Protein AF-D9PJL4-F1 (afdb_monomer)

Sequence (177 aa):
MGEQGKILATDGAYLDLSVYSLDDRLFSDILIQNTPINSDQAMNISRLVREEIANMGFQTITMPMVEKIIEEKLLEYGMIKSSTLHLDRSIFKKSELNLSENARTVLERRYLKKNEKGAVVETPDQMFRRVARHIAKAEKKYGDDDHVAKIEGLFYEMMTEFKFLPNSPTLMNAGRR

Nearest PDB structures (foldseek):
  7p3q-assembly1_A  TM=6.367E-01  e=8.225E-01  Streptomyces coelicolor A3(2)
  8usb-assembly1_F  TM=5.380E-01  e=2.711E+00  Homo sapiens
  3whk-assembly5_E  TM=5.560E-01  e=4.520E+00  Pyrococcus furiosus DSM 3638
  8amz-assembly1_L  TM=5.205E-01  e=4.785E+00  Spinacia oleracea
  6fvt-assembly1_I  TM=5.346E-01  e=6.005E+00  Saccharomyces cerevisiae S288C

Radius of gyration: 18.1 Å; Cα contacts (8 Å, |Δi|>4): 186; chains: 1; bounding box: 47×38×45 Å

Mean predicted aligned error: 9.53 Å

pLDDT: mean 86.78, std 10.97, range [29.53, 98.06]

Structure (mmCIF, N/CA/C/O backbone):
data_AF-D9PJL4-F1
#
_entry.id   AF-D9PJL4-F1
#
loop_
_atom_site.group_PDB
_atom_site.id
_atom_site.type_symbol
_atom_site.label_atom_id
_atom_site.label_alt_id
_atom_site.label_comp_id
_atom_site.label_asym_id
_atom_site.label_entity_id
_atom_site.label_seq_id
_atom_site.pdbx_PDB_ins_code
_atom_site.Cartn_x
_atom_site.Cartn_y
_atom_site.Cartn_z
_atom_site.occupancy
_atom_site.B_iso_or_equiv
_atom_site.auth_seq_id
_atom_site.auth_comp_id
_atom_site.auth_asym_id
_atom_site.auth_atom_id
_atom_site.pdbx_PDB_model_num
ATOM 1 N N . MET A 1 1 ? -1.105 -11.096 -19.379 1.00 29.53 1 MET A N 1
ATOM 2 C CA . MET A 1 1 ? -2.383 -10.373 -19.545 1.00 29.53 1 MET A CA 1
ATOM 3 C C . MET A 1 1 ? -2.432 -9.369 -18.414 1.00 29.53 1 MET A C 1
ATOM 5 O O . MET A 1 1 ? -2.218 -9.785 -17.286 1.00 29.53 1 MET A O 1
ATOM 9 N N . GLY A 1 2 ? -2.505 -8.071 -18.716 1.00 35.47 2 GLY A N 1
ATOM 10 C CA . GLY A 1 2 ? -2.491 -7.041 -17.674 1.00 35.47 2 GLY A CA 1
ATOM 11 C C . GLY A 1 2 ? -3.719 -7.203 -16.789 1.00 35.47 2 GLY A C 1
ATOM 12 O O . GLY A 1 2 ? -4.816 -7.347 -17.323 1.00 35.47 2 GLY A O 1
ATOM 13 N N . GLU A 1 3 ? -3.531 -7.247 -15.472 1.00 41.56 3 GLU A N 1
ATOM 14 C CA . GLU A 1 3 ? -4.640 -7.144 -14.527 1.00 41.56 3 GLU A CA 1
ATOM 15 C C . GLU A 1 3 ? -5.387 -5.847 -14.844 1.00 41.56 3 GLU A C 1
ATOM 17 O O . GLU A 1 3 ? -4.846 -4.753 -14.691 1.00 41.56 3 GLU A O 1
ATOM 22 N N . GLN A 1 4 ? -6.601 -5.965 -15.382 1.00 52.50 4 GLN A N 1
ATOM 23 C CA . GLN A 1 4 ? -7.504 -4.827 -15.481 1.00 52.50 4 GLN A CA 1
ATOM 24 C C . GLN A 1 4 ? -7.794 -4.375 -14.047 1.00 52.50 4 GLN A C 1
ATOM 26 O O . GLN A 1 4 ? -8.253 -5.182 -13.234 1.00 52.50 4 GLN A O 1
ATOM 31 N N . GLY A 1 5 ? -7.438 -3.125 -13.736 1.00 64.00 5 GLY A N 1
ATOM 32 C CA . GLY A 1 5 ? -7.643 -2.526 -12.420 1.00 64.00 5 GLY A CA 1
ATOM 33 C C . GLY A 1 5 ? -9.117 -2.561 -12.023 1.00 64.00 5 GLY A C 1
ATOM 34 O O . GLY A 1 5 ? -9.998 -2.446 -12.875 1.00 64.00 5 GLY A O 1
ATOM 35 N N . LYS A 1 6 ? -9.392 -2.752 -10.728 1.00 84.00 6 LYS A N 1
ATOM 36 C CA . LYS A 1 6 ? -10.768 -2.762 -10.221 1.00 84.00 6 LYS A CA 1
ATOM 37 C C . LYS A 1 6 ? -11.393 -1.380 -10.355 1.00 84.00 6 LYS A C 1
ATOM 39 O O . LYS A 1 6 ? -10.721 -0.372 -10.168 1.00 84.00 6 LYS A O 1
ATOM 44 N N . ILE A 1 7 ? -12.693 -1.338 -10.609 1.00 87.69 7 ILE A N 1
ATOM 45 C CA . ILE A 1 7 ? -13.453 -0.095 -10.709 1.00 87.69 7 ILE A CA 1
ATOM 46 C C . ILE A 1 7 ? -14.434 -0.024 -9.547 1.00 87.69 7 ILE A C 1
ATOM 48 O O . ILE A 1 7 ? -15.246 -0.928 -9.368 1.00 87.69 7 ILE A O 1
ATOM 52 N N . LEU A 1 8 ? -14.397 1.063 -8.787 1.00 88.06 8 LEU A N 1
ATOM 53 C CA . LEU A 1 8 ? -15.419 1.388 -7.804 1.00 88.06 8 LEU A CA 1
ATOM 54 C C . LEU A 1 8 ? -16.529 2.213 -8.467 1.00 88.06 8 LEU A C 1
ATOM 56 O O . LEU A 1 8 ? -16.289 3.321 -8.943 1.00 88.06 8 LEU A O 1
ATOM 60 N N . ALA A 1 9 ? -17.739 1.667 -8.497 1.00 87.31 9 ALA A N 1
ATOM 61 C CA . ALA A 1 9 ? -18.952 2.332 -8.943 1.00 87.31 9 ALA A CA 1
ATOM 62 C C . ALA A 1 9 ? -19.635 3.031 -7.759 1.00 87.31 9 ALA A C 1
ATOM 64 O O . ALA A 1 9 ? -20.000 2.399 -6.762 1.00 87.31 9 ALA A O 1
ATOM 65 N N . THR A 1 10 ? -19.818 4.340 -7.891 1.00 83.75 10 THR A N 1
ATOM 66 C CA . THR A 1 10 ? -20.497 5.202 -6.916 1.00 83.75 10 THR A CA 1
ATOM 67 C C . THR A 1 10 ? -21.646 5.927 -7.609 1.00 83.75 10 THR A C 1
ATOM 69 O O . THR A 1 10 ? -21.708 5.960 -8.841 1.00 83.75 10 THR A O 1
ATOM 72 N N . ASP A 1 11 ? -22.525 6.570 -6.841 1.00 76.88 11 ASP A N 1
ATOM 73 C CA . ASP A 1 11 ? -23.610 7.375 -7.405 1.00 76.88 11 ASP A CA 1
ATOM 74 C C . ASP A 1 11 ? -23.038 8.502 -8.283 1.00 76.88 11 ASP A C 1
ATOM 76 O O . ASP A 1 11 ? -22.473 9.485 -7.803 1.00 76.88 11 ASP A O 1
ATOM 80 N N . GLY A 1 12 ? -23.120 8.309 -9.602 1.00 73.00 12 GLY A N 1
ATOM 81 C CA . GLY A 1 12 ? -22.687 9.269 -10.617 1.00 73.00 12 GLY A CA 1
ATOM 82 C C . GLY A 1 12 ? -21.210 9.231 -11.029 1.00 73.00 12 GLY A C 1
ATOM 83 O O . GLY A 1 12 ? -20.807 10.093 -11.811 1.00 73.00 12 GLY A O 1
ATOM 84 N N . ALA A 1 13 ? -20.388 8.283 -10.557 1.00 82.25 13 ALA A N 1
ATOM 85 C CA . ALA A 1 13 ? -18.980 8.203 -10.967 1.00 82.25 13 ALA A CA 1
ATOM 86 C C . ALA A 1 13 ? -18.372 6.794 -10.879 1.00 82.25 13 ALA A C 1
ATOM 88 O O . ALA A 1 13 ? -18.815 5.941 -10.114 1.00 82.25 13 ALA A O 1
ATOM 89 N N . TYR A 1 14 ? -17.296 6.598 -11.642 1.00 86.50 14 TYR A N 1
ATOM 90 C CA . TYR A 1 14 ? -16.428 5.429 -11.563 1.00 86.50 14 TYR A CA 1
ATOM 91 C C . TYR A 1 14 ? -15.033 5.864 -11.116 1.00 86.50 14 TYR A C 1
ATOM 93 O O . TYR A 1 14 ? -14.468 6.809 -11.671 1.00 86.50 14 TYR A O 1
ATOM 101 N N . LEU A 1 15 ? -14.487 5.180 -10.118 1.00 85.50 15 LEU A N 1
ATOM 102 C CA . LEU A 1 15 ? -13.129 5.371 -9.621 1.00 85.50 15 LEU A CA 1
ATOM 103 C C . LEU A 1 15 ? -12.278 4.165 -10.006 1.00 85.50 15 LEU A C 1
ATOM 105 O O . LEU A 1 15 ? -12.640 3.028 -9.723 1.00 85.50 15 LEU A O 1
ATOM 109 N N . ASP A 1 16 ? -11.138 4.417 -10.638 1.00 83.44 16 ASP A N 1
ATOM 110 C CA . ASP A 1 16 ? -10.150 3.383 -10.934 1.00 83.44 16 ASP A CA 1
ATOM 111 C C . ASP A 1 16 ? -9.333 3.087 -9.669 1.00 83.44 16 ASP A C 1
ATOM 113 O O . ASP A 1 16 ? -8.530 3.913 -9.234 1.00 83.44 16 ASP A O 1
ATOM 117 N N . LEU A 1 17 ? -9.529 1.912 -9.071 1.00 82.06 17 LEU A N 1
ATOM 118 C CA . LEU A 1 17 ? -8.841 1.498 -7.847 1.00 82.06 17 LEU A CA 1
ATOM 119 C C . LEU A 1 17 ? -7.374 1.094 -8.075 1.00 82.06 17 LEU A C 1
ATOM 121 O O . LEU A 1 17 ? -6.676 0.748 -7.125 1.00 82.06 17 LEU A O 1
ATOM 125 N N . SER A 1 18 ? -6.876 1.153 -9.315 1.00 69.75 18 SER A N 1
ATOM 126 C CA . SER A 1 18 ? -5.429 1.180 -9.571 1.00 69.75 18 SER A CA 1
ATOM 127 C C . SER A 1 18 ? -4.815 2.566 -9.336 1.00 69.75 18 SER A C 1
ATOM 129 O O . SER A 1 18 ? -3.605 2.687 -9.153 1.00 69.75 18 SER A O 1
ATOM 131 N N . VAL A 1 19 ? -5.647 3.612 -9.326 1.00 73.56 19 VAL A N 1
ATOM 132 C CA . VAL A 1 19 ? -5.250 5.017 -9.149 1.00 73.56 19 VAL A CA 1
ATOM 133 C C . VAL A 1 19 ? -5.710 5.565 -7.799 1.00 73.56 19 VAL A C 1
ATOM 135 O O . VAL A 1 19 ? -5.082 6.481 -7.268 1.00 73.56 19 VAL A O 1
ATOM 138 N N . TYR A 1 20 ? -6.792 5.025 -7.243 1.00 83.38 20 TYR A N 1
ATOM 139 C CA . TYR A 1 20 ? -7.387 5.444 -5.981 1.00 83.38 20 TYR A CA 1
ATOM 140 C C . TYR A 1 20 ? -7.383 4.302 -4.966 1.00 83.38 20 TYR A C 1
ATOM 142 O O . TYR A 1 20 ? -7.700 3.162 -5.286 1.00 83.38 20 TYR A O 1
ATOM 150 N N . SER A 1 21 ? -7.100 4.623 -3.712 1.00 84.75 21 SER A N 1
ATOM 151 C CA . SER A 1 21 ? -7.165 3.689 -2.592 1.00 84.75 21 SER A CA 1
ATOM 152 C C . SER A 1 21 ? -7.910 4.322 -1.434 1.00 84.75 21 SER A C 1
ATOM 154 O O . SER A 1 21 ? -7.945 5.547 -1.303 1.00 84.75 21 SER A O 1
ATOM 156 N N . LEU A 1 22 ? -8.442 3.477 -0.554 1.00 88.38 22 LEU A N 1
ATOM 157 C CA . LEU A 1 22 ? -8.976 3.918 0.728 1.00 88.38 22 LEU A CA 1
ATOM 158 C C . LEU A 1 22 ? -7.929 4.782 1.455 1.00 88.38 22 LEU A C 1
ATOM 160 O O . LEU A 1 22 ? -6.757 4.404 1.561 1.00 88.38 22 LEU A O 1
ATOM 164 N N . ASP A 1 23 ? -8.330 5.974 1.886 1.00 89.31 23 ASP A N 1
ATOM 165 C CA . ASP A 1 23 ? -7.509 6.853 2.702 1.00 89.31 23 ASP A CA 1
ATOM 166 C C . ASP A 1 23 ? -7.583 6.399 4.153 1.00 89.31 23 ASP A C 1
ATOM 168 O O . ASP A 1 23 ? -8.525 6.747 4.863 1.00 89.31 23 ASP A O 1
ATOM 172 N N . ASP A 1 24 ? -6.573 5.653 4.606 1.00 88.75 24 ASP A N 1
ATOM 173 C CA . ASP A 1 24 ? -6.645 5.069 5.944 1.00 88.75 24 ASP A CA 1
ATOM 174 C C . ASP A 1 24 ? -6.765 6.094 7.060 1.00 88.75 24 ASP A C 1
ATOM 176 O O . ASP A 1 24 ? -7.371 5.803 8.085 1.00 88.75 24 ASP A O 1
ATOM 180 N N . ARG A 1 25 ? -6.210 7.296 6.878 1.00 87.25 25 ARG A N 1
ATOM 181 C CA . ARG A 1 25 ? -6.281 8.340 7.904 1.00 87.25 25 ARG A CA 1
ATOM 182 C C . ARG A 1 25 ? -7.692 8.888 8.001 1.00 87.25 25 ARG A C 1
ATOM 184 O O . ARG A 1 25 ? -8.291 8.813 9.064 1.00 87.25 25 ARG A O 1
ATOM 191 N N . LEU A 1 26 ? -8.229 9.355 6.873 1.00 89.19 26 LEU A N 1
ATOM 192 C CA . LEU A 1 26 ? -9.585 9.891 6.813 1.00 89.19 26 LEU A CA 1
ATOM 193 C C . LEU A 1 26 ? -10.609 8.843 7.256 1.00 89.19 26 LEU A C 1
ATOM 195 O O . LEU A 1 26 ? -11.501 9.142 8.043 1.00 89.19 26 LEU A O 1
ATOM 199 N N . PHE A 1 27 ? -10.461 7.605 6.786 1.00 91.56 27 PHE A N 1
ATOM 200 C CA . PHE A 1 27 ? -11.366 6.533 7.164 1.00 91.56 27 PHE A CA 1
ATOM 201 C C . PHE A 1 27 ? -11.251 6.185 8.653 1.00 91.56 27 PHE A C 1
ATOM 203 O O . PHE A 1 27 ? -12.275 6.084 9.324 1.00 91.56 27 PHE A O 1
ATOM 210 N N . SER A 1 28 ? -10.035 6.092 9.206 1.00 91.06 28 SER A N 1
ATOM 211 C CA . SER A 1 28 ? -9.843 5.877 10.648 1.00 91.06 28 SER A CA 1
ATOM 212 C C . SER A 1 28 ? -10.457 7.000 11.483 1.00 91.06 28 SER A C 1
ATOM 214 O O . SER A 1 28 ? -11.135 6.715 12.467 1.00 91.06 28 SER A O 1
ATOM 216 N N . ASP A 1 29 ? -10.278 8.260 11.079 1.00 90.50 29 ASP A N 1
ATOM 217 C CA . ASP A 1 29 ? -10.861 9.419 11.763 1.00 90.50 29 ASP A CA 1
ATOM 218 C C . ASP A 1 29 ? -12.396 9.344 11.770 1.00 90.50 29 ASP A C 1
ATOM 220 O O . ASP A 1 29 ? -13.025 9.553 12.811 1.00 90.50 29 ASP A O 1
ATOM 224 N N . ILE A 1 30 ? -13.004 8.975 10.636 1.00 89.69 30 ILE A N 1
ATOM 225 C CA . ILE A 1 30 ? -14.453 8.754 10.527 1.00 89.69 30 ILE A CA 1
ATOM 226 C C . ILE A 1 30 ? -14.901 7.630 11.469 1.00 89.69 30 ILE A C 1
ATOM 228 O O . ILE A 1 30 ? -15.907 7.787 12.167 1.00 89.69 30 ILE A O 1
ATOM 232 N N . LEU A 1 31 ? -14.168 6.513 11.525 1.00 89.25 31 LEU A N 1
ATOM 233 C CA . LEU A 1 31 ? -14.509 5.406 12.418 1.00 89.25 31 LEU A CA 1
ATOM 234 C C . LEU A 1 31 ? -14.439 5.828 13.891 1.00 89.25 31 LEU A C 1
ATOM 236 O O . LEU A 1 31 ? -15.389 5.576 14.628 1.00 89.25 31 LEU A O 1
ATOM 240 N N . ILE A 1 32 ? -13.375 6.516 14.314 1.00 89.81 32 ILE A N 1
ATOM 241 C CA . ILE A 1 32 ? -13.202 6.988 15.701 1.00 89.81 32 ILE A CA 1
ATOM 242 C C . ILE A 1 32 ? -14.322 7.961 16.102 1.00 89.81 32 ILE A C 1
ATOM 244 O O . ILE A 1 32 ? -14.795 7.934 17.234 1.00 89.81 32 ILE A O 1
ATOM 248 N N . GLN A 1 33 ? -14.778 8.814 15.180 1.00 87.69 33 GLN A N 1
ATOM 249 C CA . GLN A 1 33 ? -15.854 9.775 15.454 1.00 87.69 33 GLN A CA 1
ATOM 250 C C . GLN A 1 33 ? -17.231 9.122 15.627 1.00 87.69 33 GLN A C 1
ATOM 252 O O . GLN A 1 33 ? -18.093 9.684 16.300 1.00 87.69 33 GLN A O 1
ATOM 257 N N . ASN A 1 34 ? -17.451 7.957 15.017 1.00 84.38 34 ASN A N 1
ATOM 258 C CA . ASN A 1 34 ? -18.766 7.318 14.943 1.00 84.38 34 ASN A CA 1
ATOM 259 C C . ASN A 1 34 ? -18.856 6.005 15.732 1.00 84.38 34 ASN A C 1
ATOM 261 O O . ASN A 1 34 ? -19.945 5.451 15.884 1.00 84.38 34 ASN A O 1
ATOM 265 N N . THR A 1 35 ? -17.732 5.490 16.232 1.00 81.44 35 THR A N 1
ATOM 266 C CA . THR A 1 35 ? -17.655 4.215 16.952 1.00 81.44 35 THR A CA 1
ATOM 267 C C . THR A 1 35 ? -16.696 4.318 18.143 1.00 81.44 35 THR A C 1
ATOM 269 O O . THR A 1 35 ? -15.745 5.096 18.098 1.00 81.44 35 THR A O 1
ATOM 272 N N . PRO A 1 36 ? -16.909 3.549 19.228 1.00 84.25 36 PRO A N 1
ATOM 273 C CA . PRO A 1 36 ? -16.072 3.605 20.428 1.00 84.25 36 PRO A CA 1
ATOM 274 C C . PRO A 1 36 ? -14.763 2.809 20.255 1.00 84.25 36 PRO A C 1
ATOM 276 O O . PRO A 1 36 ? -14.453 1.933 21.063 1.00 84.25 36 PRO A O 1
ATOM 279 N N . ILE A 1 37 ? -14.001 3.088 19.195 1.00 86.94 37 ILE A N 1
ATOM 280 C CA . ILE A 1 37 ? -12.718 2.432 18.901 1.00 86.94 37 ILE A CA 1
ATOM 281 C C . ILE A 1 37 ? -11.542 3.389 19.074 1.00 86.94 37 ILE A C 1
ATOM 283 O O . ILE A 1 37 ? -11.672 4.602 18.914 1.00 86.94 37 ILE A O 1
ATOM 287 N N . ASN A 1 38 ? -10.370 2.837 19.385 1.00 89.81 38 ASN A N 1
ATOM 288 C CA . ASN A 1 38 ? -9.135 3.616 19.451 1.00 89.81 38 ASN A CA 1
ATOM 289 C C . ASN A 1 38 ? -8.440 3.730 18.079 1.00 89.81 38 ASN A C 1
ATOM 291 O O . ASN A 1 38 ? -8.811 3.063 17.113 1.00 89.81 38 ASN A O 1
ATOM 295 N N . SER A 1 39 ? -7.398 4.566 18.008 1.00 88.56 39 SER A N 1
ATOM 296 C CA . SER A 1 39 ? -6.662 4.824 16.763 1.00 88.56 39 SER A CA 1
ATOM 297 C C . SER A 1 39 ? -6.005 3.580 16.164 1.00 88.56 39 SER A C 1
ATOM 299 O O . SER A 1 39 ? -5.952 3.465 14.941 1.00 88.56 39 SER A O 1
ATOM 301 N N . ASP A 1 40 ? -5.510 2.658 16.991 1.00 86.81 40 ASP A N 1
ATOM 302 C CA . ASP A 1 40 ? -4.852 1.440 16.509 1.00 86.81 40 ASP A CA 1
ATOM 303 C C . ASP A 1 40 ? -5.878 0.468 15.916 1.00 86.81 40 ASP A C 1
ATOM 305 O O . ASP A 1 40 ? -5.660 -0.119 14.856 1.00 86.81 40 ASP A O 1
ATOM 309 N N . GLN A 1 41 ? -7.035 0.330 16.568 1.00 89.75 41 GLN A N 1
ATOM 310 C CA . GLN A 1 41 ? -8.162 -0.452 16.063 1.00 89.75 41 GLN A CA 1
ATOM 311 C C . GLN A 1 41 ? -8.699 0.133 14.755 1.00 89.75 41 GLN A C 1
ATOM 313 O O . GLN A 1 41 ? -8.876 -0.614 13.796 1.00 89.75 41 GLN A O 1
ATOM 318 N N . ALA A 1 42 ? -8.894 1.452 14.688 1.00 90.62 42 ALA A N 1
ATOM 319 C CA . ALA A 1 42 ? -9.373 2.139 13.491 1.00 90.62 42 ALA A CA 1
ATOM 320 C C . ALA A 1 42 ? -8.431 1.939 12.294 1.00 90.62 42 ALA A C 1
ATOM 322 O O . ALA A 1 42 ? -8.877 1.555 11.212 1.00 90.62 42 ALA A O 1
ATOM 323 N N . MET A 1 43 ? -7.122 2.093 12.516 1.00 88.44 43 MET A N 1
ATOM 324 C CA . MET A 1 43 ? -6.107 1.893 11.481 1.00 88.44 43 MET A CA 1
ATOM 325 C C . MET A 1 43 ? -6.056 0.436 11.003 1.00 88.44 43 MET A C 1
ATOM 327 O O . MET A 1 43 ? -5.946 0.174 9.804 1.00 88.44 43 MET A O 1
ATOM 331 N N . ASN A 1 44 ? -6.178 -0.523 11.926 1.00 88.81 44 ASN A N 1
ATOM 332 C CA . ASN A 1 44 ? -6.226 -1.943 11.578 1.00 88.81 44 ASN A CA 1
ATOM 333 C C . ASN A 1 44 ? -7.476 -2.286 10.758 1.00 88.81 44 ASN A C 1
ATOM 335 O O . ASN A 1 44 ? -7.356 -2.948 9.729 1.00 88.81 44 ASN A O 1
ATOM 339 N N . ILE A 1 45 ? -8.652 -1.795 11.158 1.00 91.12 45 ILE A N 1
ATOM 340 C CA . ILE A 1 45 ? -9.898 -1.990 10.403 1.00 91.12 45 ILE A CA 1
ATOM 341 C C . ILE A 1 45 ? -9.769 -1.376 9.008 1.00 91.12 45 ILE A C 1
ATOM 343 O O . ILE A 1 45 ? -10.110 -2.032 8.028 1.00 91.12 45 ILE A O 1
ATOM 347 N N . SER A 1 46 ? -9.215 -0.165 8.895 1.00 91.12 46 SER A N 1
ATOM 348 C CA . SER A 1 46 ? -8.979 0.474 7.598 1.00 91.12 46 SER A CA 1
ATOM 349 C C . SER A 1 46 ? -8.140 -0.391 6.662 1.00 91.12 46 SER A C 1
ATOM 351 O O . SER A 1 46 ? -8.530 -0.648 5.519 1.00 91.12 46 SER A O 1
ATOM 353 N N . ARG A 1 47 ? -7.012 -0.903 7.164 1.00 88.56 47 ARG A N 1
ATOM 354 C CA . ARG A 1 47 ? -6.132 -1.784 6.391 1.00 88.56 47 ARG A CA 1
ATOM 355 C C . ARG A 1 47 ? -6.850 -3.046 5.933 1.00 88.56 47 ARG A C 1
ATOM 357 O O . ARG A 1 47 ? -6.748 -3.390 4.760 1.00 88.56 47 ARG A O 1
ATOM 364 N N . LEU A 1 48 ? -7.595 -3.696 6.828 1.00 89.88 48 LEU A N 1
ATOM 365 C CA . LEU A 1 48 ? -8.343 -4.915 6.514 1.00 89.88 48 LEU A CA 1
ATOM 366 C C . LEU A 1 48 ? -9.415 -4.667 5.450 1.00 89.88 48 LEU A C 1
ATOM 368 O O . LEU A 1 48 ? -9.526 -5.442 4.507 1.00 89.88 48 LEU A O 1
ATOM 372 N N . VAL A 1 49 ? -10.163 -3.566 5.555 1.00 90.81 49 VAL A N 1
ATOM 373 C CA . VAL A 1 49 ? -11.161 -3.177 4.546 1.00 90.81 49 VAL A CA 1
ATOM 374 C C . VAL A 1 49 ? -10.489 -2.947 3.192 1.00 90.81 49 VAL A C 1
ATOM 376 O O . VAL A 1 49 ? -10.964 -3.443 2.171 1.00 90.81 49 VAL A O 1
ATOM 379 N N . ARG A 1 50 ? -9.359 -2.232 3.163 1.00 89.00 50 ARG A N 1
ATOM 380 C CA . ARG A 1 50 ? -8.593 -1.995 1.931 1.00 89.00 50 ARG A CA 1
ATOM 381 C C . ARG A 1 50 ? -8.078 -3.295 1.307 1.00 89.00 50 ARG A C 1
ATOM 383 O O . ARG A 1 50 ? -8.157 -3.447 0.088 1.00 89.00 50 ARG A O 1
ATOM 390 N N . GLU A 1 51 ? -7.548 -4.207 2.118 1.00 85.56 51 GLU A N 1
ATOM 391 C CA . GLU A 1 51 ? -7.081 -5.528 1.677 1.00 85.56 51 GLU A CA 1
ATOM 392 C C . GLU A 1 51 ? -8.236 -6.365 1.108 1.00 85.56 51 GLU A C 1
ATOM 394 O O . GLU A 1 51 ? -8.103 -6.929 0.023 1.00 85.56 51 GLU A O 1
ATOM 399 N N . GLU A 1 52 ? -9.393 -6.376 1.772 1.00 88.75 52 GLU A N 1
ATOM 400 C CA . GLU A 1 52 ? -10.587 -7.092 1.311 1.00 88.75 52 GLU A CA 1
ATOM 401 C C . GLU A 1 52 ? -11.066 -6.560 -0.049 1.00 88.75 52 GLU A C 1
ATOM 403 O O . GLU A 1 52 ? -11.254 -7.338 -0.984 1.00 88.75 52 GLU A O 1
ATOM 408 N N . ILE A 1 53 ? -11.162 -5.231 -0.206 1.00 87.88 53 ILE A N 1
ATOM 409 C CA . ILE A 1 53 ? -11.500 -4.563 -1.478 1.00 87.88 53 ILE A CA 1
ATOM 410 C C . ILE A 1 53 ? -10.526 -4.985 -2.590 1.00 87.88 53 ILE A C 1
ATOM 412 O O . ILE A 1 53 ? -10.945 -5.277 -3.715 1.00 87.88 53 ILE A O 1
ATOM 416 N N . ALA A 1 54 ? -9.225 -5.040 -2.292 1.00 82.25 54 ALA A N 1
ATOM 417 C CA . ALA A 1 54 ? -8.203 -5.437 -3.257 1.00 82.25 54 ALA A CA 1
ATOM 418 C C . ALA A 1 54 ? -8.304 -6.922 -3.651 1.00 82.25 54 ALA A C 1
ATOM 420 O O . ALA A 1 54 ? -8.100 -7.255 -4.821 1.00 82.25 54 ALA A O 1
ATOM 421 N N . ASN A 1 55 ? -8.668 -7.795 -2.709 1.00 83.12 55 ASN A N 1
ATOM 422 C CA . ASN A 1 55 ? -8.723 -9.246 -2.901 1.00 83.12 55 ASN A CA 1
ATOM 423 C C . ASN A 1 55 ? -10.059 -9.757 -3.465 1.00 83.12 55 ASN A C 1
ATOM 425 O O . ASN A 1 55 ? -10.146 -10.922 -3.854 1.00 83.12 55 ASN A O 1
ATOM 429 N N . MET A 1 56 ? -11.099 -8.917 -3.557 1.00 84.31 56 MET A N 1
ATOM 430 C CA . MET A 1 56 ? -12.398 -9.347 -4.088 1.00 84.31 56 MET A CA 1
ATOM 431 C C . MET A 1 56 ? -12.270 -9.971 -5.487 1.00 84.31 56 MET A C 1
ATOM 433 O O . MET A 1 56 ? -11.570 -9.452 -6.348 1.00 84.31 56 MET A O 1
ATOM 437 N N . GLY A 1 57 ? -13.032 -11.022 -5.792 1.00 81.19 57 GLY A N 1
ATOM 438 C CA . GLY A 1 57 ? -13.045 -11.636 -7.132 1.00 81.19 57 GLY A CA 1
ATOM 439 C C . GLY A 1 57 ? -13.688 -10.782 -8.240 1.00 81.19 57 GLY A C 1
ATOM 440 O O . GLY A 1 57 ? -13.714 -11.195 -9.397 1.00 81.19 57 GLY A O 1
ATOM 441 N 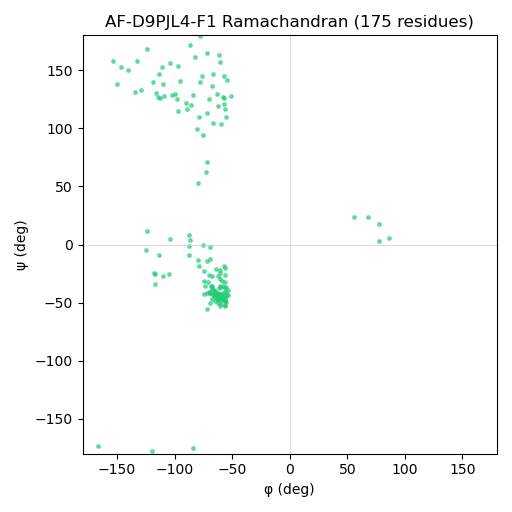N . PHE A 1 58 ? -14.221 -9.600 -7.913 1.00 82.94 58 PHE A N 1
ATOM 442 C CA . PHE A 1 58 ? -14.972 -8.753 -8.842 1.00 82.94 58 PHE A CA 1
ATOM 443 C C . PHE A 1 58 ? -14.096 -7.678 -9.499 1.00 82.94 58 PHE A C 1
ATOM 445 O O . PHE A 1 58 ? -13.234 -7.073 -8.857 1.00 82.94 58 PHE A O 1
ATOM 452 N N . GLN A 1 59 ? -14.340 -7.429 -10.790 1.00 84.19 59 GLN A N 1
ATOM 453 C CA . GLN A 1 59 ? -13.764 -6.306 -11.548 1.00 84.19 59 GLN A CA 1
ATOM 454 C C . GLN A 1 59 ? -14.416 -4.972 -11.159 1.00 84.19 59 GLN A C 1
ATOM 456 O O . GLN A 1 59 ? -13.739 -3.952 -11.080 1.00 84.19 59 GLN A O 1
ATOM 461 N N . THR A 1 60 ? -15.719 -4.981 -10.874 1.00 88.25 60 THR A N 1
ATOM 462 C CA . THR A 1 60 ? -16.472 -3.803 -10.435 1.00 88.25 60 THR A CA 1
ATOM 463 C C . THR A 1 60 ? -16.946 -4.002 -9.004 1.00 88.25 60 THR A C 1
ATOM 465 O O . THR A 1 60 ? -17.588 -5.004 -8.698 1.00 88.25 60 THR A O 1
ATOM 468 N N . ILE A 1 61 ? -16.630 -3.044 -8.141 1.00 90.75 61 ILE A N 1
ATOM 469 C CA . ILE A 1 61 ? -17.052 -2.977 -6.743 1.00 90.75 61 ILE A CA 1
ATOM 470 C C . ILE A 1 61 ? -18.040 -1.821 -6.629 1.00 90.75 61 ILE A C 1
ATOM 472 O O . ILE A 1 61 ? -17.822 -0.775 -7.228 1.00 90.75 61 ILE A O 1
ATOM 476 N N . THR A 1 62 ? -19.132 -1.980 -5.890 1.00 91.25 62 THR A N 1
ATOM 477 C CA . THR A 1 62 ? -20.088 -0.888 -5.650 1.00 91.25 62 THR A CA 1
ATOM 478 C C . THR A 1 62 ? -19.922 -0.329 -4.240 1.00 91.25 62 THR A C 1
ATOM 480 O O . THR A 1 62 ? -19.457 -1.037 -3.345 1.00 91.25 62 THR A O 1
ATOM 483 N N . MET A 1 63 ? -20.322 0.923 -4.009 1.00 88.88 63 MET A N 1
ATOM 484 C CA . MET A 1 63 ? -20.319 1.494 -2.652 1.00 88.88 63 MET A CA 1
ATOM 485 C C . MET A 1 63 ? -21.085 0.637 -1.626 1.00 88.88 63 MET A C 1
ATOM 487 O O . MET A 1 63 ? -20.507 0.362 -0.579 1.00 88.88 63 MET A O 1
ATOM 491 N N . PRO A 1 64 ? -22.280 0.085 -1.924 1.00 89.12 64 PRO A N 1
ATOM 492 C CA . PRO A 1 64 ? -22.950 -0.847 -1.011 1.00 89.12 64 PRO A CA 1
ATOM 493 C C . PRO A 1 64 ? -22.135 -2.105 -0.669 1.00 89.12 64 PRO A C 1
ATOM 495 O O . PRO A 1 64 ? -22.252 -2.643 0.430 1.00 89.12 64 PRO A O 1
ATOM 498 N N . MET A 1 65 ? -21.293 -2.598 -1.589 1.00 90.19 65 MET A N 1
ATOM 499 C CA . MET A 1 65 ? -20.385 -3.715 -1.289 1.00 90.19 65 MET A CA 1
ATOM 500 C C . MET A 1 65 ? -19.282 -3.284 -0.319 1.00 90.19 65 MET A C 1
ATOM 502 O O . MET A 1 65 ? -18.972 -4.027 0.607 1.00 90.19 65 MET A O 1
ATOM 506 N N . VAL A 1 66 ? -18.718 -2.087 -0.506 1.00 89.06 66 VAL A N 1
ATOM 507 C CA . VAL A 1 66 ? -17.722 -1.510 0.412 1.00 89.06 66 VAL A CA 1
ATOM 508 C C . VAL A 1 66 ? -18.321 -1.297 1.801 1.00 89.06 66 VAL A C 1
ATOM 510 O O . VAL A 1 66 ? -17.713 -1.691 2.791 1.00 89.06 66 VAL A O 1
ATOM 513 N N . GLU A 1 67 ? -19.527 -0.734 1.883 1.00 88.12 67 GLU A N 1
ATOM 514 C CA . GLU A 1 67 ? -20.256 -0.554 3.143 1.00 88.12 67 GLU A CA 1
ATOM 515 C C . GLU A 1 67 ? -20.446 -1.887 3.868 1.00 88.12 67 GLU A C 1
ATOM 517 O O . GLU A 1 67 ? -20.133 -1.991 5.052 1.00 88.12 67 GLU A O 1
ATOM 522 N N . LYS A 1 68 ? -20.863 -2.933 3.146 1.00 88.88 68 LYS A N 1
ATOM 523 C CA . LYS A 1 68 ? -21.022 -4.274 3.714 1.00 88.88 68 LYS A CA 1
ATOM 524 C C . LYS A 1 68 ? -19.708 -4.838 4.271 1.00 88.88 68 LYS A C 1
ATOM 526 O O . LYS A 1 68 ? -19.712 -5.390 5.365 1.00 88.88 68 LYS A O 1
ATOM 531 N N . ILE A 1 69 ? -18.589 -4.667 3.561 1.00 89.94 69 ILE A N 1
ATOM 532 C CA . ILE A 1 69 ? -17.261 -5.088 4.047 1.00 89.94 69 ILE A CA 1
ATOM 533 C C . ILE A 1 69 ? -16.921 -4.374 5.359 1.00 89.94 69 ILE A C 1
ATOM 535 O O . ILE A 1 69 ? -16.457 -4.994 6.313 1.00 89.94 69 ILE A O 1
ATOM 539 N N . ILE A 1 70 ? -17.162 -3.066 5.420 1.00 89.06 70 ILE A N 1
ATOM 540 C CA . ILE A 1 70 ? -16.889 -2.259 6.613 1.00 89.06 70 ILE A CA 1
ATOM 541 C C . ILE A 1 70 ? -17.753 -2.723 7.787 1.00 89.06 70 ILE A C 1
ATOM 543 O O . ILE A 1 70 ? -17.246 -2.863 8.899 1.00 89.06 70 ILE A O 1
ATOM 547 N N . GLU A 1 71 ? -19.033 -3.003 7.543 1.00 86.69 71 GLU A N 1
ATOM 548 C CA . GLU A 1 71 ? -19.947 -3.542 8.552 1.00 86.69 71 GLU A CA 1
ATOM 549 C C . GLU A 1 71 ? -19.477 -4.896 9.090 1.00 86.69 71 GLU A C 1
ATOM 551 O O . GLU A 1 71 ? -19.423 -5.083 10.306 1.00 86.69 71 GLU A O 1
ATOM 556 N N . GLU A 1 72 ? -19.089 -5.816 8.207 1.00 88.94 72 GLU A N 1
ATOM 557 C CA . GLU A 1 72 ? -18.555 -7.127 8.586 1.00 88.94 72 GLU A CA 1
ATOM 558 C C . GLU A 1 72 ? -17.288 -6.982 9.443 1.00 88.94 72 GLU A C 1
ATOM 560 O O . GLU A 1 72 ? -17.196 -7.592 10.511 1.00 88.94 72 GLU A O 1
ATOM 565 N N . LYS A 1 73 ? -16.355 -6.098 9.059 1.00 89.25 73 LYS A N 1
ATOM 566 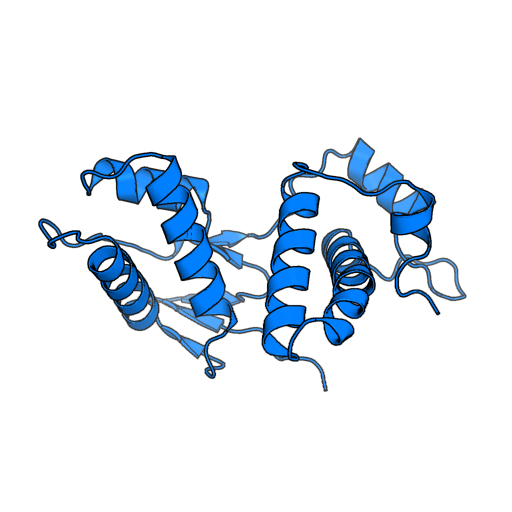C CA . LYS A 1 73 ? -15.140 -5.841 9.850 1.00 89.25 73 LYS A CA 1
ATOM 567 C C . LYS A 1 73 ? -15.420 -5.163 11.184 1.00 89.25 73 LYS A C 1
ATOM 569 O O . LYS A 1 73 ? -14.796 -5.514 12.178 1.00 89.25 73 LYS A O 1
ATOM 574 N N . LEU A 1 74 ? -16.376 -4.244 11.270 1.00 86.19 74 LEU A N 1
ATOM 575 C CA . LEU A 1 74 ? -16.761 -3.650 12.554 1.00 86.19 74 LEU A CA 1
ATOM 576 C C . LEU A 1 74 ? -17.392 -4.687 13.498 1.00 86.19 74 LEU A C 1
ATOM 578 O O . LEU A 1 74 ? -17.088 -4.691 14.695 1.00 86.19 74 LEU A O 1
ATOM 582 N N . LEU A 1 75 ? -18.211 -5.598 12.963 1.00 86.38 75 LEU A N 1
ATOM 583 C CA . LEU A 1 75 ? -18.802 -6.703 13.723 1.00 86.38 75 LEU A CA 1
ATOM 584 C C . LEU A 1 75 ? -17.745 -7.692 14.231 1.00 86.38 75 LEU A C 1
ATOM 586 O O . LEU A 1 75 ? -17.822 -8.106 15.387 1.00 86.38 75 LEU A O 1
ATOM 590 N N . GLU A 1 76 ? -16.733 -8.028 13.420 1.00 85.50 76 GLU A N 1
ATOM 591 C CA . GLU A 1 76 ? -15.590 -8.862 13.841 1.00 85.50 76 GLU A CA 1
ATOM 592 C C . GLU A 1 76 ? -14.861 -8.271 15.065 1.00 85.50 76 GLU A C 1
ATOM 594 O O . GLU A 1 76 ? -14.378 -9.011 15.922 1.00 85.50 76 GLU A O 1
ATOM 599 N N . TYR A 1 77 ? -14.835 -6.940 15.190 1.00 82.56 77 TYR A N 1
ATOM 600 C CA . TYR A 1 77 ? -14.254 -6.221 16.331 1.00 82.56 77 TYR A CA 1
ATOM 601 C C . TYR A 1 77 ? -15.240 -6.004 17.497 1.00 82.56 77 TYR A C 1
ATOM 603 O O . TYR A 1 77 ? -14.918 -5.301 18.456 1.00 82.56 77 TYR A O 1
ATOM 611 N N . GLY A 1 78 ? -16.429 -6.616 17.447 1.00 80.12 78 GLY A N 1
ATOM 612 C CA . GLY A 1 78 ? -17.430 -6.570 18.516 1.00 80.12 78 GLY A CA 1
ATOM 613 C C . GLY A 1 78 ? -18.234 -5.269 18.578 1.00 80.12 78 GLY A C 1
ATOM 614 O O . GLY A 1 78 ? -18.848 -4.981 19.607 1.00 80.12 78 GLY A O 1
ATOM 615 N N . MET A 1 79 ? -18.236 -4.471 17.506 1.00 78.12 79 MET A N 1
ATOM 616 C CA . MET A 1 79 ? -18.971 -3.207 17.461 1.00 78.12 79 MET A CA 1
ATOM 617 C C . MET A 1 79 ? -20.430 -3.449 17.071 1.00 78.12 79 MET A C 1
ATOM 619 O O . MET A 1 79 ? -20.726 -4.076 16.056 1.00 78.12 79 MET A O 1
ATOM 623 N N . ILE A 1 80 ? -21.358 -2.917 17.869 1.00 64.94 80 ILE A N 1
ATOM 624 C CA . ILE A 1 80 ? -22.795 -2.947 17.576 1.00 64.94 80 ILE A CA 1
ATOM 625 C C . ILE A 1 80 ? -23.174 -1.604 16.947 1.00 64.94 80 ILE A C 1
ATOM 627 O O . ILE A 1 80 ? -22.900 -0.543 17.509 1.00 64.94 80 ILE A O 1
ATOM 631 N N . LYS A 1 81 ? -23.785 -1.658 15.761 1.00 60.84 81 LYS A N 1
ATOM 632 C CA . LYS A 1 81 ? -24.161 -0.497 14.944 1.00 60.84 81 LYS A CA 1
ATOM 633 C C . LYS A 1 81 ? -25.052 0.469 15.743 1.00 60.84 81 LYS A C 1
ATOM 635 O O . LYS A 1 81 ? -26.163 0.106 16.115 1.00 60.84 81 LYS A O 1
ATOM 640 N N . SER A 1 82 ? -24.573 1.691 15.986 1.00 52.94 82 SER A N 1
ATOM 641 C CA . SER A 1 82 ? -25.367 2.777 16.597 1.00 52.94 82 SER A CA 1
ATOM 642 C C . SER A 1 82 ? -25.801 3.831 15.565 1.00 52.94 82 SER A C 1
ATOM 644 O O . SER A 1 82 ? -26.841 4.467 15.719 1.00 52.94 82 SER A O 1
ATOM 646 N N . SER A 1 83 ? -25.063 3.974 14.459 1.00 56.28 83 SER A N 1
ATOM 647 C CA . SER A 1 83 ? -25.365 4.922 13.381 1.00 56.28 83 SER A CA 1
ATOM 648 C C . SER A 1 83 ? -24.961 4.377 12.008 1.00 56.28 83 SER A C 1
ATOM 650 O O . SER A 1 83 ? -24.065 3.541 11.876 1.00 56.28 83 SER A O 1
ATOM 652 N N . THR A 1 84 ? -25.654 4.836 10.967 1.00 61.19 84 THR A N 1
ATOM 653 C CA . THR A 1 84 ? -25.265 4.607 9.572 1.00 61.19 84 THR A CA 1
ATOM 654 C C . THR A 1 84 ? -24.037 5.466 9.279 1.00 61.19 84 THR A C 1
ATOM 656 O O . THR A 1 84 ? -24.126 6.692 9.300 1.00 61.19 84 THR A O 1
ATOM 659 N N . LEU A 1 85 ? -22.884 4.839 9.030 1.00 70.19 85 LEU A N 1
ATOM 660 C CA . LEU A 1 85 ? -21.707 5.535 8.514 1.00 70.19 85 LEU A CA 1
ATOM 661 C C . LEU A 1 85 ? -22.027 6.000 7.091 1.00 70.19 85 LEU A C 1
ATOM 663 O O . LEU A 1 85 ? -22.071 5.189 6.171 1.00 70.19 85 LEU A O 1
ATOM 667 N N . HIS A 1 86 ? -22.293 7.293 6.909 1.00 70.69 86 HIS A N 1
ATOM 668 C CA . HIS A 1 86 ? -22.448 7.867 5.577 1.00 70.69 86 HIS A CA 1
ATOM 669 C C . HIS A 1 86 ? -21.069 8.008 4.941 1.00 70.69 86 HIS A C 1
ATOM 671 O O . HIS A 1 86 ? -20.352 8.978 5.178 1.00 70.69 86 HIS A O 1
ATOM 677 N N . LEU A 1 87 ? -20.694 6.993 4.172 1.00 77.75 87 LEU A N 1
ATOM 678 C CA . LEU A 1 87 ? -19.447 6.949 3.434 1.00 77.75 87 LEU A CA 1
ATOM 679 C C . LEU A 1 87 ? -19.741 7.263 1.976 1.00 77.75 87 LEU A C 1
ATOM 681 O O . LEU A 1 87 ? -20.608 6.657 1.355 1.00 77.75 87 LEU A O 1
ATOM 685 N N . ASP A 1 88 ? -19.001 8.207 1.421 1.00 83.50 88 ASP A N 1
ATOM 686 C CA . ASP A 1 88 ? -19.035 8.479 -0.005 1.00 83.50 88 ASP A CA 1
ATOM 687 C C . ASP A 1 88 ? -17.650 8.257 -0.611 1.00 83.50 88 ASP A C 1
ATOM 689 O O . ASP A 1 88 ? -16.687 7.869 0.052 1.00 83.50 88 ASP A O 1
ATOM 693 N N . ARG A 1 89 ? -17.541 8.523 -1.907 1.00 84.12 89 ARG A N 1
ATOM 694 C CA . ARG A 1 89 ? -16.301 8.355 -2.661 1.00 84.12 89 ARG A CA 1
ATOM 695 C C . ARG A 1 89 ? -15.100 9.144 -2.109 1.00 84.12 89 ARG A C 1
ATOM 697 O O . ARG A 1 89 ? -13.976 8.834 -2.486 1.00 84.12 89 ARG A O 1
ATOM 704 N N . SER A 1 90 ? -15.309 10.163 -1.271 1.00 86.81 90 SER A N 1
ATOM 705 C CA . SER A 1 90 ? -14.245 10.994 -0.689 1.00 86.81 90 SER A CA 1
ATOM 706 C C . SER A 1 90 ? -13.311 10.219 0.234 1.00 86.81 90 SER A C 1
ATOM 708 O O . SER A 1 90 ? -12.164 10.629 0.402 1.00 86.81 90 SER A O 1
ATOM 710 N N . ILE A 1 91 ? -13.747 9.068 0.762 1.00 88.00 91 ILE A N 1
ATOM 711 C CA . ILE A 1 91 ? -12.872 8.183 1.545 1.00 88.00 91 ILE A CA 1
ATOM 712 C C . ILE A 1 91 ? -11.798 7.515 0.683 1.00 88.00 91 ILE A C 1
ATOM 714 O O . ILE A 1 91 ? -10.862 6.930 1.219 1.00 88.00 91 ILE A O 1
ATOM 718 N N . PHE A 1 92 ? -11.914 7.590 -0.645 1.00 87.12 92 PHE A N 1
ATOM 719 C CA . PHE A 1 92 ? -10.893 7.134 -1.574 1.00 87.12 92 PHE A CA 1
ATOM 720 C C . PHE A 1 92 ? -10.049 8.322 -2.019 1.00 87.12 92 PHE A C 1
ATOM 722 O O . PHE A 1 92 ? -10.515 9.221 -2.722 1.00 87.12 92 PHE A O 1
ATOM 729 N N . LYS A 1 93 ? -8.768 8.302 -1.656 1.00 86.44 93 LYS A N 1
ATOM 730 C CA . LYS A 1 93 ? -7.793 9.260 -2.172 1.00 86.44 93 LYS A CA 1
ATOM 731 C C . LYS A 1 93 ? -7.039 8.657 -3.336 1.00 86.44 93 LYS A C 1
ATOM 733 O O . LYS A 1 93 ? -6.844 7.447 -3.421 1.00 86.44 93 LYS A O 1
ATOM 738 N N . LYS A 1 94 ? -6.546 9.520 -4.216 1.00 78.31 94 LYS A N 1
ATOM 739 C CA . LYS A 1 94 ? -5.572 9.105 -5.217 1.00 78.31 94 LYS A CA 1
ATOM 740 C C . LYS A 1 94 ? -4.360 8.514 -4.492 1.00 78.31 94 LYS A C 1
ATOM 742 O O . LYS A 1 94 ? -3.816 9.161 -3.594 1.00 78.31 94 LYS A O 1
ATOM 747 N N . SER A 1 95 ? -3.958 7.302 -4.856 1.00 65.94 95 SER A N 1
ATOM 748 C CA . SER A 1 95 ? -2.805 6.587 -4.306 1.00 65.94 95 SER A CA 1
ATOM 749 C C . SER A 1 95 ? -1.510 7.221 -4.811 1.00 65.94 95 SER A C 1
ATOM 751 O O . SER A 1 95 ? -0.728 6.622 -5.543 1.00 65.94 95 SER A O 1
ATOM 753 N N . GLU A 1 96 ? -1.284 8.487 -4.472 1.00 65.88 96 GLU A N 1
ATOM 754 C CA . GLU A 1 96 ? 0.002 9.120 -4.700 1.00 65.88 96 GLU A CA 1
ATOM 755 C C . GLU A 1 96 ? 0.908 8.804 -3.518 1.00 65.88 96 GLU A C 1
ATOM 757 O O . GLU A 1 96 ? 0.625 9.153 -2.371 1.00 65.88 96 GLU A O 1
ATOM 762 N N . LEU A 1 97 ? 2.032 8.144 -3.798 1.00 78.12 97 LEU A N 1
ATOM 763 C CA . LEU A 1 97 ? 3.116 8.072 -2.832 1.00 78.12 97 LEU A CA 1
ATOM 764 C C . LEU A 1 97 ? 3.528 9.498 -2.467 1.00 78.12 97 LEU A C 1
ATOM 766 O O . LEU A 1 97 ? 3.949 10.274 -3.334 1.00 78.12 97 LEU A O 1
ATOM 770 N N . ASN A 1 98 ? 3.425 9.822 -1.179 1.00 76.94 98 ASN A N 1
ATOM 771 C CA . ASN A 1 98 ? 3.794 11.117 -0.613 1.00 76.94 98 ASN A CA 1
ATOM 772 C C . ASN A 1 98 ? 5.322 11.281 -0.604 1.00 76.94 98 ASN A C 1
ATOM 774 O O . ASN A 1 98 ? 5.979 11.223 0.432 1.00 76.94 98 ASN A O 1
ATOM 778 N N . LEU A 1 99 ? 5.899 11.445 -1.792 1.00 85.31 99 LEU A N 1
ATOM 779 C CA . LEU A 1 99 ? 7.325 11.634 -2.019 1.00 85.31 99 LEU A CA 1
ATOM 780 C C . LEU A 1 99 ? 7.623 13.115 -2.231 1.00 85.31 99 LEU A C 1
ATOM 782 O O . LEU A 1 99 ? 7.027 13.747 -3.109 1.00 85.31 99 LEU A O 1
ATOM 786 N N . SER A 1 100 ? 8.606 13.630 -1.492 1.00 86.50 100 SER A N 1
ATOM 787 C CA . SER A 1 100 ? 9.186 14.947 -1.765 1.00 86.50 100 SER A CA 1
ATOM 788 C C . SER A 1 100 ? 9.808 14.992 -3.164 1.00 86.50 100 SER A C 1
ATOM 790 O O . SER A 1 100 ? 10.210 13.963 -3.715 1.00 86.50 100 SER A O 1
ATOM 792 N N . GLU A 1 1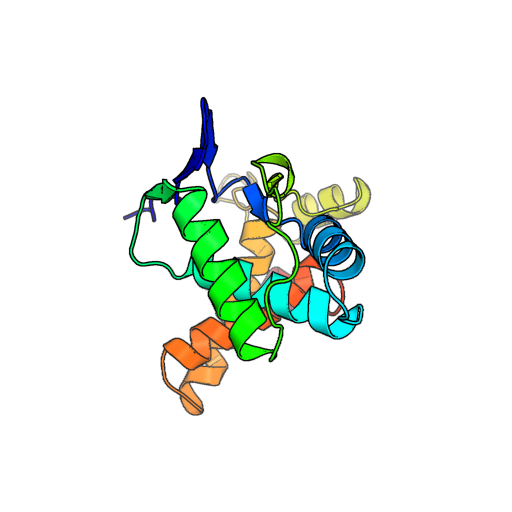01 ? 9.947 16.186 -3.742 1.00 84.88 101 GLU A N 1
ATOM 793 C CA . GLU A 1 101 ? 10.596 16.357 -5.052 1.00 84.88 101 GLU A CA 1
ATOM 794 C C . GLU A 1 101 ? 12.023 15.790 -5.075 1.00 84.88 101 GLU A C 1
ATOM 796 O O . GLU A 1 101 ? 12.432 15.134 -6.038 1.00 84.88 101 GLU A O 1
ATOM 801 N N . ASN A 1 102 ? 12.759 15.951 -3.971 1.00 91.69 102 ASN A N 1
ATOM 802 C CA . ASN A 1 102 ? 14.087 15.365 -3.803 1.00 91.69 102 ASN A CA 1
ATOM 803 C C . ASN A 1 102 ? 14.041 13.834 -3.832 1.00 91.69 102 ASN A C 1
ATOM 805 O O . ASN A 1 102 ? 14.852 13.211 -4.518 1.00 91.69 102 ASN A O 1
ATOM 809 N N . ALA A 1 103 ? 13.084 13.218 -3.129 1.00 93.06 103 ALA A N 1
ATOM 810 C CA . ALA A 1 103 ? 12.919 11.769 -3.148 1.00 93.06 103 ALA A CA 1
ATOM 811 C C . ALA A 1 103 ? 12.592 11.272 -4.562 1.00 93.06 103 ALA A C 1
ATOM 813 O O . ALA A 1 103 ? 13.242 10.344 -5.042 1.00 93.06 103 ALA A O 1
ATOM 814 N N . ARG A 1 104 ? 11.670 11.939 -5.270 1.00 92.25 104 ARG A N 1
ATOM 815 C CA . ARG A 1 104 ? 11.331 11.623 -6.670 1.00 92.25 104 ARG A CA 1
ATOM 816 C C . ARG A 1 104 ? 12.567 11.682 -7.569 1.00 92.25 104 ARG A C 1
ATOM 818 O O . ARG A 1 104 ? 12.866 10.708 -8.257 1.00 92.25 104 ARG A O 1
ATOM 825 N N . THR A 1 105 ? 13.341 12.760 -7.464 1.00 93.38 105 THR A N 1
ATOM 826 C CA . THR A 1 105 ? 14.582 12.958 -8.228 1.00 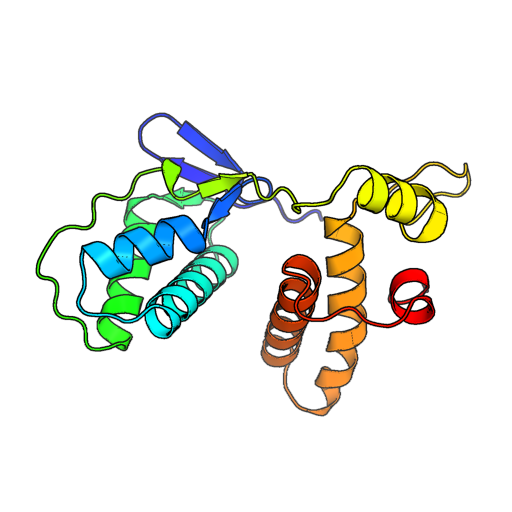93.38 105 THR A CA 1
ATOM 827 C C . THR A 1 105 ? 15.615 11.860 -7.948 1.00 93.38 105 THR A C 1
ATOM 829 O O . THR A 1 105 ? 16.247 11.332 -8.865 1.00 93.38 105 THR A O 1
ATOM 832 N N . VAL A 1 106 ? 15.807 11.489 -6.679 1.00 96.38 106 VAL A N 1
ATOM 833 C CA . VAL A 1 106 ? 16.761 10.440 -6.283 1.00 96.38 106 VAL A CA 1
ATOM 834 C C . VAL A 1 106 ? 16.323 9.069 -6.797 1.00 96.38 106 VAL A C 1
ATOM 836 O O . VAL A 1 106 ? 17.160 8.323 -7.318 1.00 96.38 106 VAL A O 1
ATOM 839 N N . LEU A 1 107 ? 15.032 8.744 -6.679 1.00 95.88 107 LEU A N 1
ATOM 840 C CA . LEU A 1 107 ? 14.472 7.497 -7.193 1.00 95.88 107 LEU A CA 1
ATOM 841 C C . LEU A 1 107 ? 14.680 7.397 -8.704 1.00 95.88 107 LEU A C 1
ATOM 843 O O . LEU A 1 107 ? 15.271 6.422 -9.166 1.00 95.88 107 LEU A O 1
ATOM 847 N N . GLU A 1 108 ? 14.301 8.424 -9.460 1.00 94.62 108 GLU A N 1
ATOM 848 C CA . GLU A 1 108 ? 14.435 8.457 -10.919 1.00 94.62 108 GLU A CA 1
ATOM 849 C C . GLU A 1 108 ? 15.887 8.290 -11.392 1.00 94.62 108 GLU A C 1
ATOM 851 O O . GLU A 1 108 ? 16.191 7.531 -12.320 1.00 94.62 108 GLU A O 1
ATOM 856 N N . ARG A 1 109 ? 16.823 8.964 -10.716 1.00 95.38 109 ARG A N 1
ATOM 857 C CA . ARG A 1 109 ? 18.239 8.915 -11.090 1.00 95.38 109 ARG A CA 1
ATOM 858 C C . ARG A 1 109 ? 18.871 7.555 -10.812 1.00 95.38 109 ARG A C 1
ATOM 860 O O . ARG A 1 109 ? 19.659 7.096 -11.641 1.00 95.38 109 ARG A O 1
ATOM 867 N N . ARG A 1 110 ? 18.556 6.930 -9.671 1.00 95.00 110 ARG A N 1
ATOM 868 C CA . ARG A 1 110 ? 19.341 5.804 -9.126 1.00 95.00 110 ARG A CA 1
ATOM 869 C C . ARG A 1 110 ? 18.595 4.480 -9.025 1.00 95.00 110 ARG A C 1
ATOM 871 O O . ARG A 1 110 ? 19.225 3.433 -9.158 1.00 95.00 110 ARG A O 1
ATOM 878 N N . TYR A 1 111 ? 17.298 4.515 -8.742 1.00 97.00 111 TYR A N 1
ATOM 879 C CA . TYR A 1 111 ? 16.574 3.344 -8.253 1.00 97.00 111 TYR A CA 1
ATOM 880 C C . TYR A 1 111 ? 15.467 2.862 -9.173 1.00 97.00 111 TYR A C 1
ATOM 882 O O . TYR A 1 111 ? 15.184 1.674 -9.118 1.00 97.00 111 TYR A O 1
ATOM 890 N N . LEU A 1 112 ? 14.873 3.696 -10.028 1.00 96.06 112 LEU A N 1
ATOM 891 C CA . LEU A 1 112 ? 13.842 3.260 -10.978 1.00 96.06 112 LEU A CA 1
ATOM 892 C C . LEU A 1 112 ? 14.456 2.513 -12.168 1.00 96.06 112 LEU A C 1
ATOM 894 O O . LEU A 1 112 ? 15.580 2.794 -12.595 1.00 96.06 112 LEU A O 1
ATOM 898 N N . LYS A 1 113 ? 13.740 1.504 -12.674 1.00 95.00 113 LYS A N 1
ATOM 899 C CA . LYS A 1 113 ? 14.192 0.682 -13.801 1.00 95.00 113 LYS A CA 1
ATOM 900 C C . LYS A 1 113 ? 14.214 1.534 -15.062 1.00 95.00 113 LYS A C 1
ATOM 902 O O . LYS A 1 113 ? 13.277 2.281 -15.342 1.00 95.00 113 LYS A O 1
ATOM 907 N N . LYS A 1 114 ? 15.285 1.380 -15.833 1.00 94.38 114 LYS A N 1
ATOM 908 C CA . LYS A 1 114 ? 15.455 2.015 -17.137 1.00 94.38 114 LYS A CA 1
ATOM 909 C C . LYS A 1 114 ? 15.464 0.951 -18.223 1.00 94.38 114 LYS A C 1
ATOM 911 O O . LYS A 1 114 ? 15.903 -0.174 -17.981 1.00 94.38 114 LYS A O 1
ATOM 916 N N . ASN A 1 115 ? 14.937 1.293 -19.390 1.00 92.56 115 ASN A N 1
ATOM 917 C CA . ASN A 1 115 ? 15.061 0.450 -20.574 1.00 92.56 115 ASN A CA 1
ATOM 918 C C . ASN A 1 115 ? 16.455 0.597 -21.210 1.00 92.56 115 ASN A C 1
ATOM 920 O O . ASN A 1 115 ? 17.289 1.373 -20.745 1.00 92.56 115 ASN A O 1
ATOM 924 N N . GLU A 1 116 ? 16.695 -0.129 -22.301 1.00 93.19 116 GLU A N 1
ATOM 925 C CA . GLU A 1 116 ? 17.969 -0.112 -23.040 1.00 93.19 116 GLU A CA 1
ATOM 926 C C . GLU A 1 116 ? 18.338 1.274 -23.591 1.00 93.19 116 GLU A C 1
ATOM 928 O O . GLU A 1 116 ? 19.511 1.581 -23.772 1.00 93.19 116 GLU A O 1
ATOM 933 N N . LYS A 1 117 ? 17.343 2.142 -23.808 1.00 93.69 117 LYS A N 1
ATOM 934 C CA . LYS A 1 117 ? 17.532 3.531 -24.250 1.00 93.69 117 LYS A CA 1
ATOM 935 C C . LYS A 1 117 ? 17.771 4.500 -23.084 1.00 93.69 117 LYS A C 1
ATOM 937 O O . LYS A 1 117 ? 17.835 5.706 -23.299 1.00 93.69 117 LYS A O 1
ATOM 942 N N . GLY A 1 118 ? 17.856 4.002 -21.849 1.00 91.44 118 GLY A N 1
ATOM 943 C CA . GLY A 1 118 ? 18.051 4.805 -20.641 1.00 91.44 118 GLY A CA 1
ATOM 944 C C . GLY A 1 118 ? 16.797 5.526 -20.133 1.00 91.44 118 GLY A C 1
ATOM 945 O O . GLY A 1 118 ? 16.883 6.237 -19.131 1.00 91.44 118 GLY A O 1
ATOM 946 N N . ALA A 1 119 ? 15.636 5.335 -20.767 1.00 93.38 119 ALA A N 1
ATOM 947 C CA . ALA A 1 119 ? 14.386 5.948 -20.328 1.00 93.38 119 ALA A CA 1
ATOM 948 C C . ALA A 1 119 ? 13.810 5.202 -19.120 1.00 93.38 119 ALA A C 1
ATOM 950 O O . ALA A 1 119 ? 13.840 3.970 -19.072 1.00 93.38 119 ALA A O 1
ATOM 951 N N . VAL A 1 120 ? 13.281 5.950 -18.151 1.00 93.56 120 VAL A N 1
ATOM 952 C CA . VAL A 1 120 ? 12.642 5.399 -16.950 1.00 93.56 120 VAL A CA 1
ATOM 953 C C . VAL A 1 120 ? 11.321 4.737 -17.338 1.00 93.56 120 VAL A C 1
ATOM 955 O O . VAL A 1 120 ? 10.478 5.355 -17.981 1.00 93.56 120 VAL A O 1
ATOM 958 N N . VAL A 1 121 ? 11.162 3.468 -16.965 1.00 94.12 121 VAL A N 1
ATOM 959 C CA . VAL A 1 121 ? 9.998 2.624 -17.308 1.00 94.12 121 VAL A CA 1
ATOM 960 C C . VAL A 1 121 ? 9.310 2.036 -16.075 1.00 94.12 121 VAL A C 1
ATOM 962 O O . VAL A 1 121 ? 8.508 1.116 -16.185 1.00 94.12 121 VAL A O 1
ATOM 965 N N . GLU A 1 122 ? 9.665 2.526 -14.893 1.00 92.56 122 GLU A N 1
ATOM 966 C CA . GLU A 1 122 ? 9.149 2.066 -13.608 1.00 92.56 122 GLU A CA 1
ATOM 967 C C . GLU A 1 122 ? 8.805 3.287 -12.760 1.00 92.56 122 GLU A C 1
ATOM 969 O O . GLU A 1 122 ? 9.621 4.200 -12.645 1.00 92.56 122 GLU A O 1
ATOM 974 N N . THR A 1 123 ? 7.612 3.313 -12.170 1.00 91.25 123 THR A N 1
ATOM 975 C CA . THR A 1 123 ? 7.207 4.339 -11.199 1.00 91.25 123 THR A CA 1
ATOM 976 C C . THR A 1 123 ? 7.736 4.003 -9.794 1.00 91.25 123 THR A C 1
ATOM 978 O O . THR A 1 123 ? 8.075 2.848 -9.526 1.00 91.25 123 THR A O 1
ATOM 981 N N . PRO A 1 124 ? 7.801 4.966 -8.853 1.00 93.19 124 PRO A N 1
ATOM 982 C CA . PRO A 1 124 ? 8.149 4.674 -7.458 1.00 93.19 124 PRO A CA 1
ATOM 983 C C . PRO A 1 124 ? 7.289 3.581 -6.807 1.00 93.19 124 PRO A C 1
ATOM 985 O O . PRO A 1 124 ? 7.818 2.729 -6.100 1.00 93.19 124 PRO A O 1
ATOM 988 N N . ASP A 1 125 ? 5.991 3.569 -7.101 1.00 90.81 125 ASP A N 1
ATOM 989 C CA . ASP A 1 125 ? 5.033 2.551 -6.655 1.00 90.81 125 ASP A CA 1
ATOM 990 C C . ASP A 1 125 ? 5.422 1.156 -7.161 1.00 90.81 125 ASP A C 1
ATOM 992 O O . ASP A 1 125 ? 5.685 0.242 -6.374 1.00 90.81 125 ASP A O 1
ATOM 996 N N . GLN A 1 126 ? 5.629 1.039 -8.475 1.00 91.44 126 GLN A N 1
ATOM 997 C CA . GLN A 1 126 ? 6.075 -0.197 -9.115 1.00 91.44 126 GLN A CA 1
ATOM 998 C C . GLN A 1 126 ? 7.432 -0.668 -8.580 1.00 91.44 126 GLN A C 1
ATOM 1000 O O . GLN A 1 126 ? 7.643 -1.870 -8.406 1.00 91.44 126 GLN A O 1
ATOM 1005 N N . MET A 1 127 ? 8.344 0.261 -8.281 1.00 96.19 127 MET A N 1
ATOM 1006 C CA . MET A 1 127 ? 9.636 -0.044 -7.671 1.00 96.19 127 MET A CA 1
ATOM 1007 C C . MET A 1 127 ? 9.461 -0.678 -6.286 1.00 96.19 127 MET A C 1
ATOM 1009 O O . MET A 1 127 ? 10.042 -1.738 -6.036 1.00 96.19 127 MET A O 1
ATOM 1013 N N . PHE A 1 128 ? 8.657 -0.076 -5.401 1.00 96.06 128 PHE A N 1
ATOM 1014 C CA . PHE A 1 128 ? 8.382 -0.642 -4.077 1.00 96.06 128 PHE A CA 1
ATOM 1015 C C . PHE A 1 128 ? 7.677 -1.995 -4.180 1.00 96.06 128 PHE A C 1
ATOM 1017 O O . PHE A 1 128 ? 8.094 -2.941 -3.509 1.00 96.06 128 PHE A O 1
ATOM 1024 N N . ARG A 1 129 ? 6.697 -2.138 -5.082 1.00 94.69 129 ARG A N 1
ATOM 1025 C CA . ARG A 1 129 ? 5.996 -3.410 -5.320 1.00 94.69 129 ARG A CA 1
ATOM 1026 C C . ARG A 1 129 ? 6.941 -4.502 -5.821 1.00 94.69 129 ARG A C 1
ATOM 1028 O O . ARG A 1 129 ? 6.927 -5.619 -5.307 1.00 94.69 129 ARG A O 1
ATOM 1035 N N . ARG A 1 130 ? 7.837 -4.184 -6.767 1.00 97.12 130 ARG A N 1
ATOM 1036 C CA . ARG A 1 130 ? 8.880 -5.111 -7.246 1.00 97.12 130 ARG A CA 1
ATOM 1037 C C . ARG A 1 130 ? 9.760 -5.596 -6.098 1.00 97.12 130 ARG A C 1
ATOM 1039 O O . ARG A 1 130 ? 10.044 -6.794 -6.024 1.00 97.12 130 ARG A O 1
ATOM 1046 N N . VAL A 1 131 ? 10.231 -4.673 -5.260 1.00 98.06 131 VAL A N 1
ATOM 1047 C CA . VAL A 1 131 ? 11.118 -4.986 -4.132 1.00 98.06 131 VAL A CA 1
ATOM 1048 C C . VAL A 1 131 ? 10.384 -5.864 -3.119 1.00 98.06 131 VAL A C 1
ATOM 1050 O O . VAL A 1 131 ? 10.902 -6.925 -2.776 1.00 98.06 131 VAL A O 1
ATOM 1053 N N . ALA A 1 132 ? 9.165 -5.486 -2.726 1.00 97.50 132 ALA A N 1
ATOM 1054 C CA . ALA A 1 132 ? 8.331 -6.236 -1.789 1.00 97.50 132 ALA A CA 1
ATOM 1055 C C . ALA A 1 132 ? 8.102 -7.675 -2.266 1.00 97.50 132 ALA A C 1
ATOM 1057 O O . ALA A 1 132 ? 8.448 -8.625 -1.564 1.00 97.50 132 ALA A O 1
ATOM 1058 N N . ARG A 1 133 ? 7.652 -7.835 -3.518 1.00 96.62 133 ARG A N 1
ATOM 1059 C CA . ARG A 1 133 ? 7.439 -9.143 -4.147 1.00 96.62 133 ARG A CA 1
ATOM 1060 C C . ARG A 1 133 ? 8.704 -9.989 -4.166 1.00 96.62 133 ARG A C 1
ATOM 1062 O O . ARG A 1 133 ? 8.654 -11.199 -3.977 1.00 96.62 133 ARG A O 1
ATOM 1069 N N . HIS A 1 134 ? 9.857 -9.385 -4.454 1.00 97.75 134 HIS A N 1
ATOM 1070 C CA . HIS A 1 134 ? 11.111 -10.131 -4.507 1.00 97.75 134 HIS A CA 1
ATOM 1071 C C . HIS A 1 134 ? 11.544 -10.635 -3.127 1.00 97.75 134 HIS A C 1
ATOM 1073 O O . HIS A 1 134 ? 12.006 -11.769 -3.036 1.00 97.75 134 HIS A O 1
ATOM 1079 N N . ILE A 1 135 ? 11.372 -9.825 -2.078 1.00 96.62 135 ILE A N 1
ATOM 1080 C CA . ILE A 1 135 ? 11.694 -10.206 -0.696 1.00 96.62 135 ILE A CA 1
ATOM 1081 C C . ILE A 1 135 ? 10.732 -11.302 -0.215 1.00 96.62 135 ILE A C 1
ATOM 1083 O O . ILE A 1 135 ? 11.183 -12.337 0.272 1.00 96.62 135 ILE A O 1
ATOM 1087 N N . ALA A 1 136 ? 9.426 -11.132 -0.444 1.00 96.94 136 ALA A N 1
ATOM 1088 C CA . ALA A 1 136 ? 8.392 -12.072 -0.009 1.00 96.94 136 ALA A CA 1
ATOM 1089 C C . ALA A 1 136 ? 8.539 -13.481 -0.610 1.00 96.94 136 ALA A C 1
ATOM 1091 O O . ALA A 1 136 ? 8.098 -14.454 -0.012 1.00 96.94 136 ALA A O 1
ATOM 1092 N N . LYS A 1 137 ? 9.229 -13.649 -1.748 1.00 95.56 137 LYS A N 1
ATOM 1093 C CA . LYS A 1 137 ? 9.510 -14.985 -2.315 1.00 95.56 137 LYS A CA 1
ATOM 1094 C C . LYS A 1 137 ? 10.237 -15.926 -1.351 1.00 95.56 137 LYS A C 1
ATOM 1096 O O . LYS A 1 137 ? 10.112 -17.139 -1.513 1.00 95.56 137 LYS A O 1
ATOM 1101 N N . ALA A 1 138 ? 10.999 -15.402 -0.387 1.00 95.81 138 ALA A N 1
ATOM 1102 C CA . ALA A 1 138 ? 11.645 -16.223 0.636 1.00 95.81 138 ALA A CA 1
ATOM 1103 C C . ALA A 1 138 ? 10.626 -16.983 1.509 1.00 95.81 138 ALA A C 1
ATOM 1105 O O . ALA A 1 138 ? 10.920 -18.089 1.963 1.00 95.81 138 ALA A O 1
ATOM 1106 N N . GLU A 1 139 ? 9.415 -16.439 1.654 1.00 97.06 139 GLU A N 1
ATOM 1107 C CA . GLU A 1 139 ? 8.333 -16.984 2.480 1.00 97.06 139 GLU A CA 1
ATOM 1108 C C . GLU A 1 139 ? 7.689 -18.243 1.903 1.00 97.06 139 GLU A C 1
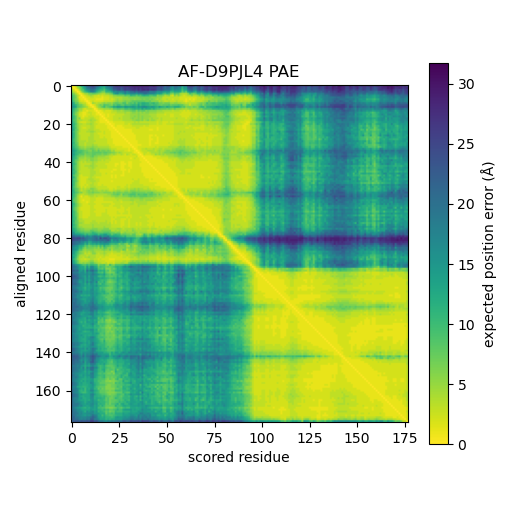ATOM 1110 O O . GLU A 1 139 ? 7.061 -18.996 2.640 1.00 97.06 139 GLU A O 1
ATOM 1115 N N . LYS A 1 140 ? 7.928 -18.561 0.622 1.00 95.31 140 LYS A N 1
ATOM 1116 C CA . LYS A 1 140 ? 7.475 -19.822 0.002 1.00 95.31 140 LYS A CA 1
ATOM 1117 C C . LYS A 1 140 ? 7.969 -21.071 0.739 1.00 95.31 140 LYS A C 1
ATOM 1119 O O . LYS A 1 140 ? 7.442 -22.156 0.537 1.00 95.31 140 LYS A O 1
ATOM 1124 N N . LYS A 1 141 ? 9.026 -20.947 1.547 1.00 94.94 141 LYS A N 1
ATOM 1125 C CA . LYS A 1 141 ? 9.552 -22.046 2.370 1.00 94.94 141 LYS A CA 1
ATOM 1126 C C . LYS A 1 141 ? 8.756 -22.277 3.658 1.00 94.94 141 LYS A C 1
ATOM 1128 O O . LYS A 1 141 ? 8.985 -23.290 4.312 1.00 94.94 141 LYS A O 1
ATOM 1133 N N . TYR A 1 142 ? 7.883 -21.345 4.032 1.00 93.44 142 TYR A N 1
ATOM 1134 C CA . TYR A 1 142 ? 7.232 -21.282 5.342 1.00 93.44 142 TYR A CA 1
ATOM 1135 C C . TYR A 1 142 ? 5.698 -21.233 5.263 1.00 93.44 142 TYR A C 1
ATOM 1137 O O . TYR A 1 142 ? 5.045 -21.302 6.299 1.00 93.44 142 TYR A O 1
ATOM 1145 N N . GLY A 1 143 ? 5.121 -21.150 4.062 1.00 92.44 143 GLY A N 1
ATOM 1146 C CA . GLY A 1 143 ? 3.678 -21.114 3.844 1.00 92.44 143 GLY A CA 1
ATOM 1147 C C . GLY A 1 143 ? 3.301 -21.344 2.381 1.00 92.44 143 GLY A C 1
ATOM 1148 O O . GLY A 1 143 ? 4.153 -21.667 1.551 1.00 92.44 143 GLY A O 1
ATOM 1149 N N . ASP A 1 144 ? 2.016 -21.187 2.084 1.00 92.62 144 ASP A N 1
ATOM 1150 C CA . ASP A 1 144 ? 1.456 -21.250 0.735 1.00 92.62 144 ASP A CA 1
ATOM 1151 C C . ASP A 1 144 ? 1.575 -19.904 -0.008 1.00 92.62 144 ASP A C 1
ATOM 1153 O O . ASP A 1 144 ? 2.219 -18.955 0.451 1.00 92.62 144 ASP A O 1
ATOM 1157 N N . ASP A 1 145 ? 0.997 -19.829 -1.208 1.00 87.94 145 ASP A N 1
ATOM 1158 C CA . ASP A 1 145 ? 1.034 -18.608 -2.015 1.00 87.94 145 ASP A CA 1
ATOM 1159 C C . ASP A 1 145 ? 0.217 -17.460 -1.387 1.00 87.94 145 ASP A C 1
ATOM 1161 O O . ASP A 1 145 ? 0.594 -16.298 -1.566 1.00 87.94 145 ASP A O 1
ATOM 1165 N N . ASP A 1 146 ? -0.812 -17.761 -0.588 1.00 86.56 146 ASP A N 1
ATOM 1166 C CA . ASP A 1 146 ? -1.589 -16.756 0.148 1.00 86.56 146 ASP A CA 1
ATOM 1167 C C . ASP A 1 146 ? -0.746 -16.124 1.265 1.00 86.56 146 ASP A C 1
ATOM 1169 O O . ASP A 1 146 ? -0.727 -14.897 1.424 1.00 86.56 146 ASP A O 1
ATOM 1173 N N . HIS A 1 147 ? 0.042 -16.929 1.989 1.00 90.19 147 HIS A N 1
ATOM 1174 C CA . HIS A 1 147 ? 1.023 -16.424 2.956 1.00 90.19 147 HIS A CA 1
ATOM 1175 C C . HIS A 1 147 ? 2.057 -15.513 2.283 1.00 90.19 147 HIS A C 1
ATOM 1177 O O . HIS A 1 147 ? 2.339 -14.417 2.769 1.00 90.19 147 HIS A O 1
ATOM 1183 N N . VAL A 1 148 ? 2.583 -15.908 1.121 1.00 93.12 148 VAL A N 1
ATOM 1184 C CA . VAL A 1 148 ? 3.543 -15.088 0.360 1.00 93.12 148 VAL A CA 1
ATOM 1185 C C . VAL A 1 148 ? 2.923 -13.761 -0.080 1.00 93.12 148 VAL A C 1
ATOM 1187 O O . VAL A 1 148 ? 3.566 -12.717 0.060 1.00 93.12 148 VAL A O 1
ATOM 1190 N N . ALA A 1 149 ? 1.685 -13.782 -0.580 1.00 84.06 149 ALA A N 1
ATOM 1191 C CA . ALA A 1 149 ? 0.961 -12.581 -0.988 1.00 84.06 149 ALA A CA 1
ATOM 1192 C C . ALA A 1 149 ? 0.722 -11.635 0.199 1.00 84.06 149 ALA A C 1
ATOM 1194 O O . ALA A 1 149 ? 0.949 -10.426 0.088 1.00 84.06 149 ALA A O 1
ATOM 1195 N N . LYS A 1 150 ? 0.362 -12.187 1.364 1.00 84.81 150 LYS A N 1
ATOM 1196 C CA . LYS A 1 150 ? 0.215 -11.422 2.606 1.00 84.81 150 LYS A CA 1
ATOM 1197 C C . LYS A 1 150 ? 1.524 -10.741 3.007 1.00 84.81 150 LYS A C 1
ATOM 1199 O O . LYS A 1 150 ? 1.531 -9.543 3.289 1.00 84.81 150 LYS A O 1
ATOM 1204 N N . ILE A 1 151 ? 2.645 -11.466 2.995 1.00 94.75 151 ILE A N 1
ATOM 1205 C CA . ILE A 1 151 ? 3.949 -10.890 3.353 1.00 94.75 151 ILE A CA 1
ATOM 1206 C C . ILE A 1 151 ? 4.430 -9.859 2.313 1.00 94.75 151 ILE A C 1
ATOM 1208 O O . ILE A 1 151 ? 5.008 -8.837 2.693 1.00 94.75 151 ILE A O 1
ATOM 1212 N N . GLU A 1 152 ? 4.156 -10.059 1.018 1.00 94.31 152 GLU A N 1
ATOM 1213 C CA . GLU A 1 152 ? 4.393 -9.033 -0.011 1.00 94.31 152 GLU A CA 1
ATOM 1214 C C . GLU A 1 152 ? 3.654 -7.733 0.328 1.00 94.31 152 GLU A C 1
ATOM 1216 O O . GLU A 1 152 ? 4.273 -6.665 0.312 1.00 94.31 152 GLU A O 1
ATOM 1221 N N . GLY A 1 153 ? 2.364 -7.825 0.669 1.00 85.12 153 GLY A N 1
ATOM 1222 C CA . GLY A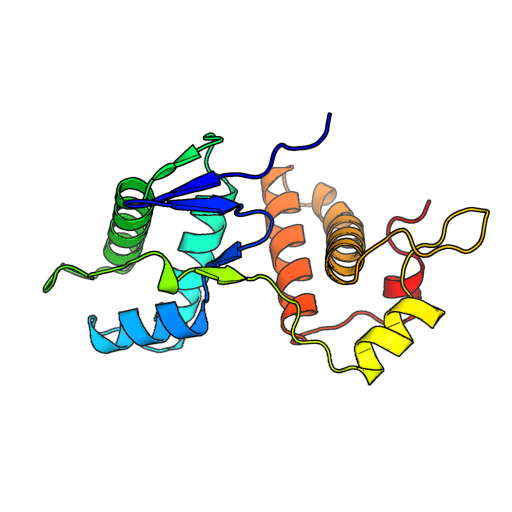 1 153 ? 1.550 -6.679 1.072 1.00 85.12 153 GLY A CA 1
ATOM 1223 C C . GLY A 1 153 ? 2.149 -5.930 2.262 1.00 85.12 153 GLY A C 1
ATOM 1224 O O . GLY A 1 153 ? 2.326 -4.712 2.195 1.00 85.12 153 GLY A O 1
ATOM 1225 N N . LEU A 1 154 ? 2.572 -6.659 3.301 1.00 90.62 154 LEU A N 1
ATOM 1226 C CA . LEU A 1 154 ? 3.209 -6.068 4.483 1.00 90.62 154 LEU A CA 1
ATOM 1227 C C . LEU A 1 154 ? 4.508 -5.326 4.144 1.00 90.62 154 LEU A C 1
ATOM 1229 O O . LEU A 1 154 ? 4.710 -4.200 4.600 1.00 90.62 154 LEU A O 1
ATOM 1233 N N . PHE A 1 155 ? 5.394 -5.919 3.337 1.00 96.25 155 PHE A N 1
ATOM 1234 C CA . PHE A 1 155 ? 6.634 -5.246 2.936 1.00 96.25 155 PHE A CA 1
ATOM 1235 C C . PHE A 1 155 ? 6.375 -4.014 2.079 1.00 96.25 155 PHE A C 1
ATOM 1237 O O . PHE A 1 155 ? 7.035 -2.991 2.270 1.00 96.25 155 PHE A O 1
ATOM 1244 N N . TYR A 1 156 ? 5.444 -4.121 1.132 1.00 93.25 156 TYR A N 1
ATOM 1245 C CA . TYR A 1 156 ? 5.053 -3.011 0.279 1.00 93.25 156 TYR A CA 1
ATOM 1246 C C . TYR A 1 156 ? 4.596 -1.829 1.130 1.00 93.25 156 TYR A C 1
ATOM 1248 O O . TYR A 1 156 ? 5.174 -0.747 1.042 1.00 93.25 156 TYR A O 1
ATOM 1256 N N . GLU A 1 157 ? 3.651 -2.077 2.028 1.00 87.38 157 GLU A N 1
ATOM 1257 C CA . GLU A 1 157 ? 3.077 -1.050 2.880 1.00 87.38 157 GLU A CA 1
ATOM 1258 C C . GLU A 1 157 ? 4.110 -0.412 3.808 1.00 87.38 157 GLU A C 1
ATOM 1260 O O . GLU A 1 157 ? 4.227 0.813 3.838 1.00 87.38 157 GLU A O 1
ATOM 1265 N N . MET A 1 158 ? 4.927 -1.216 4.499 1.00 92.38 158 MET A N 1
ATOM 1266 C CA . MET A 1 158 ? 5.986 -0.687 5.366 1.00 92.38 158 MET A CA 1
ATOM 1267 C C . MET A 1 158 ? 6.938 0.255 4.616 1.00 92.38 158 MET A C 1
ATOM 1269 O O . MET A 1 158 ? 7.382 1.256 5.186 1.00 92.38 158 MET A O 1
ATOM 1273 N N . MET A 1 159 ? 7.241 -0.046 3.347 1.00 94.94 159 MET A N 1
ATOM 1274 C CA . MET A 1 159 ? 8.087 0.803 2.507 1.00 94.94 159 MET A CA 1
ATOM 1275 C C . MET A 1 159 ? 7.371 2.063 2.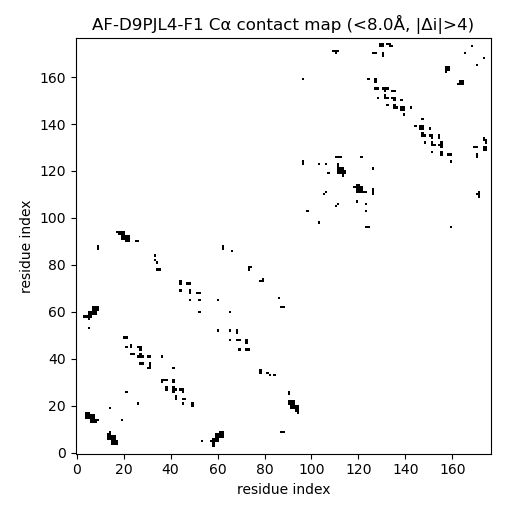027 1.00 94.94 159 MET A C 1
ATOM 1277 O O . MET A 1 159 ? 7.961 3.143 2.064 1.00 94.94 159 MET A O 1
ATOM 1281 N N . THR A 1 160 ? 6.113 1.957 1.600 1.00 90.31 160 THR A N 1
ATOM 1282 C CA . THR A 1 160 ? 5.348 3.102 1.084 1.00 90.31 160 THR A CA 1
ATOM 1283 C C . THR A 1 160 ? 4.875 4.056 2.177 1.00 90.31 160 THR A C 1
ATOM 1285 O O . THR A 1 160 ? 4.664 5.237 1.911 1.00 90.31 160 THR A O 1
ATOM 1288 N N . GLU A 1 161 ? 4.767 3.570 3.413 1.00 87.38 161 GLU A N 1
ATOM 1289 C CA . GLU A 1 161 ? 4.539 4.381 4.612 1.00 87.38 161 GLU A CA 1
ATOM 1290 C C . GLU A 1 161 ? 5.843 4.902 5.238 1.00 87.38 161 GLU A C 1
ATOM 1292 O O . GLU A 1 161 ? 5.807 5.606 6.246 1.00 87.38 161 GLU A O 1
ATOM 1297 N N . PHE A 1 162 ? 6.998 4.549 4.663 1.00 90.06 162 PHE A N 1
ATOM 1298 C CA . PHE A 1 162 ? 8.333 4.886 5.168 1.00 90.06 162 PHE A CA 1
ATOM 1299 C C . PHE A 1 162 ? 8.603 4.434 6.615 1.00 90.06 162 PHE A C 1
ATOM 1301 O O . PHE A 1 162 ? 9.489 4.974 7.277 1.00 90.06 162 PHE A O 1
ATOM 1308 N N . LYS A 1 163 ? 7.884 3.412 7.102 1.00 90.62 163 LYS A N 1
ATOM 1309 C CA . LYS A 1 163 ? 8.140 2.767 8.402 1.00 90.62 163 LYS A CA 1
ATOM 1310 C C . LYS A 1 163 ? 9.425 1.941 8.376 1.00 90.62 163 LYS A C 1
ATOM 1312 O O . LYS A 1 163 ? 10.117 1.830 9.384 1.00 90.62 163 LYS A O 1
ATOM 1317 N N . PHE A 1 164 ? 9.747 1.371 7.217 1.00 94.88 164 PHE A N 1
ATOM 1318 C CA . PHE A 1 164 ? 10.973 0.617 6.988 1.00 94.88 164 PHE A CA 1
ATOM 1319 C C . PHE A 1 164 ? 11.402 0.730 5.527 1.00 94.88 164 PHE A C 1
ATOM 1321 O O . PHE A 1 164 ? 10.584 0.606 4.624 1.00 94.88 164 PHE A O 1
ATOM 1328 N N . LEU A 1 165 ? 12.701 0.903 5.284 1.00 95.69 165 LEU A N 1
ATOM 1329 C CA . LEU A 1 165 ? 13.280 0.831 3.946 1.00 95.69 165 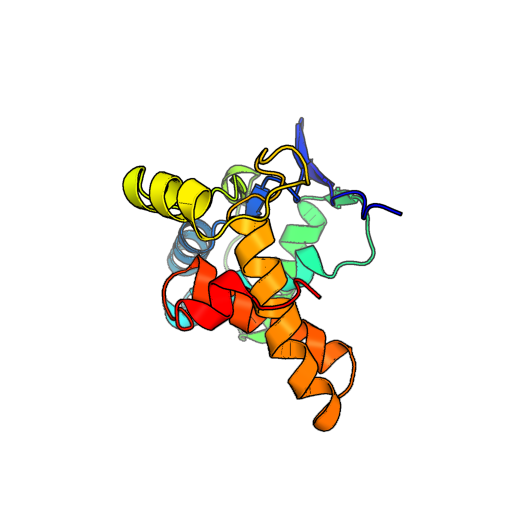LEU A CA 1
ATOM 1330 C C . LEU A 1 165 ? 14.472 -0.126 3.961 1.00 95.69 165 LEU A C 1
ATOM 1332 O O . LEU A 1 165 ? 15.335 -0.009 4.836 1.00 95.69 165 LEU A O 1
ATOM 1336 N N . PRO A 1 166 ? 14.572 -1.048 2.990 1.00 96.31 166 PRO A N 1
ATOM 1337 C CA . PRO A 1 166 ? 15.755 -1.874 2.870 1.00 96.31 166 PRO A CA 1
ATOM 1338 C C . PRO A 1 166 ? 16.931 -1.027 2.361 1.00 96.31 166 PRO A C 1
ATOM 1340 O O . PRO A 1 166 ? 16.769 0.076 1.835 1.00 96.31 166 PRO A O 1
ATOM 1343 N N . ASN A 1 167 ? 18.145 -1.553 2.502 1.00 97.31 167 ASN A N 1
ATOM 1344 C CA . ASN A 1 167 ? 19.349 -0.846 2.070 1.00 97.31 167 ASN A CA 1
ATOM 1345 C C . ASN A 1 167 ? 19.372 -0.564 0.547 1.00 97.31 167 ASN A C 1
ATOM 1347 O O . ASN A 1 167 ? 18.656 -1.188 -0.245 1.00 97.31 167 ASN A O 1
ATOM 1351 N N . SER A 1 168 ? 20.243 0.358 0.114 1.00 96.44 168 SER A N 1
ATOM 1352 C CA . SER A 1 168 ? 20.328 0.764 -1.298 1.00 96.44 168 SER A CA 1
ATOM 1353 C C . SER A 1 168 ? 20.542 -0.405 -2.274 1.00 96.44 168 SER A C 1
ATOM 1355 O O . SER A 1 168 ? 19.856 -0.425 -3.298 1.00 96.44 168 SER A O 1
ATOM 1357 N N . PRO A 1 169 ? 21.424 -1.396 -2.000 1.00 96.69 169 PRO A N 1
ATOM 1358 C CA . PRO A 1 169 ? 21.582 -2.552 -2.883 1.00 96.69 169 PRO A CA 1
ATOM 1359 C C . PRO A 1 169 ? 20.291 -3.346 -3.098 1.00 96.69 169 PRO A C 1
ATOM 1361 O O . PRO A 1 169 ? 20.057 -3.828 -4.206 1.00 96.69 169 PRO A O 1
ATOM 1364 N N . THR A 1 170 ? 19.438 -3.459 -2.079 1.00 97.06 170 THR A N 1
ATOM 1365 C CA . THR A 1 170 ? 18.160 -4.173 -2.196 1.00 97.06 170 THR A CA 1
ATOM 1366 C C . THR A 1 170 ? 17.194 -3.412 -3.100 1.00 97.06 170 THR A C 1
ATOM 1368 O O . THR A 1 170 ? 16.705 -3.983 -4.075 1.00 97.06 170 THR A O 1
ATOM 1371 N N . LEU A 1 171 ? 16.990 -2.109 -2.862 1.00 96.75 171 LEU A N 1
ATOM 1372 C CA . LEU A 1 171 ? 16.131 -1.263 -3.710 1.00 96.75 171 LEU A CA 1
ATOM 1373 C C . LEU A 1 171 ? 16.569 -1.297 -5.184 1.00 96.75 171 LEU A C 1
ATOM 1375 O O . LEU A 1 171 ? 15.747 -1.395 -6.103 1.00 96.75 171 LEU A O 1
ATOM 1379 N N . MET A 1 172 ? 17.885 -1.261 -5.400 1.00 95.12 172 MET A N 1
ATOM 1380 C CA . MET A 1 172 ? 18.488 -1.174 -6.724 1.00 95.12 172 MET A CA 1
ATOM 1381 C C . MET A 1 172 ? 18.431 -2.488 -7.513 1.00 95.12 172 MET A C 1
ATOM 1383 O O . MET A 1 172 ? 18.336 -2.427 -8.737 1.00 95.12 172 MET A O 1
ATOM 1387 N N . ASN A 1 173 ? 18.469 -3.653 -6.853 1.00 96.06 173 ASN A N 1
ATOM 1388 C CA . ASN A 1 173 ? 18.685 -4.941 -7.531 1.00 96.06 173 ASN A CA 1
ATOM 1389 C C . ASN A 1 173 ? 17.533 -5.949 -7.404 1.00 96.06 173 ASN A C 1
ATOM 1391 O O . ASN A 1 173 ? 17.403 -6.825 -8.263 1.00 96.06 173 ASN A O 1
ATOM 1395 N N . ALA A 1 174 ? 16.702 -5.860 -6.362 1.00 96.88 174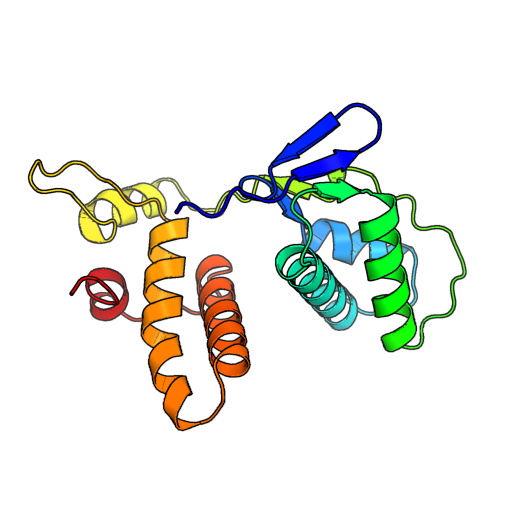 ALA A N 1
ATOM 1396 C CA . ALA A 1 174 ? 15.667 -6.856 -6.089 1.00 96.88 174 ALA A CA 1
ATOM 1397 C C . ALA A 1 174 ? 14.704 -7.019 -7.280 1.00 96.88 174 ALA A C 1
ATOM 1399 O O . ALA A 1 174 ? 14.145 -6.047 -7.778 1.00 96.88 174 ALA A O 1
ATOM 1400 N N . GLY A 1 175 ? 14.505 -8.242 -7.771 1.00 93.19 175 GLY A N 1
ATOM 1401 C CA . GLY A 1 175 ? 13.554 -8.520 -8.857 1.00 93.19 175 GLY A CA 1
ATOM 1402 C C . GLY A 1 175 ? 13.932 -7.954 -10.234 1.00 93.19 175 GLY A C 1
ATOM 1403 O O . GLY A 1 175 ? 13.039 -7.728 -11.048 1.00 93.19 175 GLY A O 1
ATOM 1404 N N . ARG A 1 176 ? 15.224 -7.693 -10.493 1.00 89.81 176 ARG A N 1
ATOM 1405 C CA . ARG A 1 176 ? 15.736 -7.208 -11.794 1.00 89.81 176 ARG A CA 1
ATOM 1406 C C . ARG A 1 176 ? 16.457 -8.251 -12.650 1.00 89.81 176 ARG A C 1
ATOM 1408 O O . ARG A 1 176 ? 16.985 -7.891 -13.697 1.00 89.81 176 ARG A O 1
ATOM 1415 N N . ARG A 1 177 ? 16.480 -9.503 -12.203 1.00 70.12 177 ARG A N 1
ATOM 1416 C CA . ARG A 1 177 ? 17.016 -10.644 -12.949 1.00 70.12 177 ARG A CA 1
ATOM 1417 C C . ARG A 1 177 ? 15.880 -11.457 -13.539 1.00 70.12 177 ARG A C 1
ATOM 1419 O O . ARG A 1 177 ? 14.841 -11.552 -12.843 1.00 70.12 177 ARG A O 1
#

InterPro domains:
  IPR008926 Ribonucleotide reductase R1 subunit, N-terminal [SSF48168] (65-176)
  IPR013509 Ribonucleotide reductase large subunit, N-terminal [PF00317] (98-176)
  IPR050862 Ribonucleoside diphosphate reductase class-2 [PTHR43371] (92-176)

Solvent-accessible surface area (backbone atoms only — not comparable to full-atom values): 10267 Å² total; per-residue (Å²): 131,82,82,76,61,37,32,39,41,47,98,92,48,76,43,53,50,75,51,30,36,70,31,46,64,65,44,18,54,52,44,44,76,73,40,102,52,53,74,68,56,25,43,51,50,36,51,51,46,47,49,49,66,70,66,47,95,56,58,66,44,42,53,72,57,53,52,50,48,49,51,52,54,42,45,76,72,70,51,77,88,87,65,86,81,87,77,61,75,80,45,45,35,70,67,65,76,92,62,52,72,66,54,51,52,50,36,63,76,69,43,39,50,55,50,98,86,67,47,78,76,44,51,74,66,56,45,43,46,39,32,17,48,44,60,23,59,67,39,57,82,80,46,52,72,67,52,23,51,52,46,17,50,52,46,27,48,34,42,72,69,66,78,44,77,75,57,70,71,47,64,58,50,43,70,75,122

Secondary structure (DSSP, 8-state):
---PPPEEEETTEEEETTTEEE-HHHHHHHHHHHSS--HHHHHHHHHHHHHHHHH-S-SEEEHHHHHHHHHHHHHHTTPPP-S-----GGGEEE------HHHHHHIIIIIS-B-TTS-B---HHHHHHHHHHHHHGGGGGTS-HHHHHHHHHHHHHHHHTTS----HHHHHHTT--

Foldseek 3Di:
DDPLFAWEDFDPDIDGCVFKFQPLVVQLVLCVVQFVDDSVLSSVLSVQLRVCVRPDPDSYHYPVNSQVSSVVSCVVVVTDDPDRSPDHPVSIDGPDLPDDPVRQVCCLVAQADADPVRHGDADPLRLLLQLLLLVLVVCVVPDPVVSSVVSSVVSSVCVSVVVDDDDSVSSRDRNPD

Organism: NCBI:txid749907